Protein AF-A0A7J9URV3-F1 (afdb_monomer)

Solvent-accessible surface area (backbone atoms only — not comparable to full-atom values): 11772 Å² total; per-residue (Å²): 127,84,74,88,71,61,66,69,34,52,48,51,48,53,9,48,48,44,35,50,36,55,50,45,23,56,47,31,45,56,50,20,76,62,39,96,44,68,70,53,21,53,52,34,39,52,42,17,56,51,29,52,58,41,41,57,52,51,44,51,53,27,48,76,71,75,43,61,45,67,64,41,20,56,75,37,73,64,66,62,67,61,52,59,79,76,57,67,56,92,48,67,68,47,42,50,46,41,51,51,45,29,52,48,37,51,52,45,50,53,49,54,47,44,72,59,64,45,84,71,59,30,60,57,53,49,60,62,68,47,86,73,52,62,66,58,52,46,37,68,65,42,30,64,53,31,73,75,32,63,69,59,34,56,51,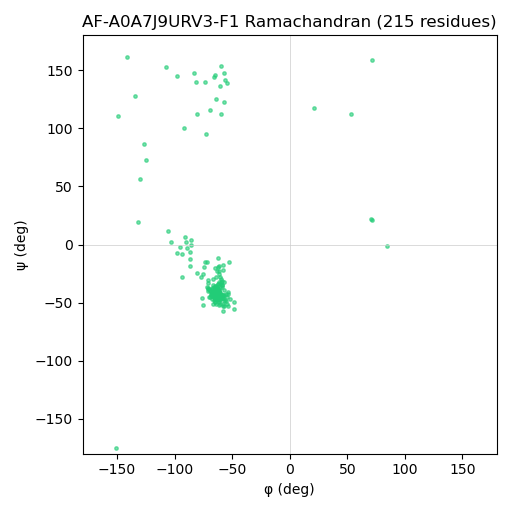51,25,57,49,45,52,55,35,41,53,52,37,51,52,40,55,51,50,50,43,68,78,42,55,57,47,62,74,42,40,72,95,66,84,68,83,82,51,60,66,58,52,49,51,52,52,34,51,52,52,48,38,53,54,29,46,69,48,78,30,62,109

Sequence (217 aa):
MPAPRDPAAVVDLLGLHSAIQLAAFTRFAKDAQHAPDLPGQVTISRIAAGELAHLDQLERLASELGADFYTATGAWGHLMGDLDRRTAPGDWSERLVKTYVAFGVLADLQRALSADLGEPLGAVVSDILADNGYADYVVAVLGPVIAAEPQLGARLALWGRRVVGEALGIAQRALEVRPRLLTLLPAEGAAADGADRVRHQLSGGHARRMARLGLTA

Structure (mmCIF, N/CA/C/O backbone):
data_AF-A0A7J9URV3-F1
#
_entry.id   AF-A0A7J9URV3-F1
#
loop_
_atom_site.group_PDB
_atom_site.id
_atom_site.type_symbol
_atom_site.label_atom_id
_atom_site.label_alt_id
_atom_site.label_comp_id
_atom_site.label_asym_id
_atom_site.label_entity_id
_atom_site.label_seq_id
_atom_site.pdbx_PDB_ins_code
_atom_site.Cartn_x
_atom_site.Cartn_y
_atom_site.Cartn_z
_atom_site.occupancy
_atom_site.B_iso_or_equiv
_atom_site.auth_seq_id
_atom_site.auth_comp_id
_atom_site.auth_asym_id
_atom_site.auth_atom_id
_atom_site.pdbx_PDB_model_num
ATOM 1 N N . MET A 1 1 ? -0.723 -3.192 -32.632 1.00 31.31 1 MET A N 1
ATOM 2 C CA . MET A 1 1 ? 0.121 -3.703 -31.534 1.00 31.31 1 MET A CA 1
ATOM 3 C C . MET A 1 1 ? 0.420 -2.535 -30.619 1.00 31.31 1 MET A C 1
ATOM 5 O O . MET A 1 1 ? 0.709 -1.476 -31.174 1.00 31.31 1 MET A O 1
ATOM 9 N N . PRO A 1 2 ? 0.294 -2.663 -29.288 1.00 44.91 2 PRO A N 1
ATOM 10 C CA . PRO A 1 2 ? 0.772 -1.607 -28.402 1.00 44.91 2 PRO A CA 1
ATOM 11 C C . PRO A 1 2 ? 2.257 -1.354 -28.699 1.00 44.91 2 PRO A C 1
ATOM 13 O O . PRO A 1 2 ? 2.986 -2.281 -29.062 1.00 44.91 2 PRO A O 1
ATOM 16 N N . ALA A 1 3 ? 2.671 -0.087 -28.657 1.00 48.34 3 ALA A N 1
ATOM 17 C CA . ALA A 1 3 ? 4.056 0.295 -28.909 1.00 48.34 3 ALA A CA 1
ATOM 18 C C . ALA A 1 3 ? 4.993 -0.441 -27.931 1.00 48.34 3 ALA A C 1
ATOM 20 O O . ALA A 1 3 ? 4.587 -0.705 -26.795 1.00 48.34 3 ALA A O 1
ATOM 21 N N . PRO A 1 4 ? 6.231 -0.780 -28.337 1.00 52.75 4 PRO A N 1
ATOM 22 C CA . PRO A 1 4 ? 7.203 -1.344 -27.410 1.00 52.75 4 PRO A CA 1
ATOM 23 C C . PRO A 1 4 ? 7.396 -0.372 -26.240 1.00 52.75 4 PRO A C 1
ATOM 25 O O . PRO A 1 4 ? 7.705 0.803 -26.444 1.00 52.75 4 PRO A O 1
ATOM 28 N N . ARG A 1 5 ? 7.147 -0.858 -25.022 1.00 70.94 5 ARG A N 1
ATOM 29 C CA . ARG A 1 5 ? 7.287 -0.072 -23.792 1.00 70.94 5 ARG A CA 1
ATOM 30 C C . ARG A 1 5 ? 8.752 0.279 -23.572 1.00 70.94 5 ARG A C 1
ATOM 32 O O . ARG A 1 5 ? 9.620 -0.539 -23.864 1.00 70.94 5 ARG A O 1
ATOM 39 N N . ASP A 1 6 ? 9.015 1.473 -23.041 1.00 83.69 6 ASP A N 1
ATOM 40 C CA . ASP A 1 6 ? 10.365 1.904 -22.672 1.00 83.69 6 ASP A CA 1
ATOM 41 C C . ASP A 1 6 ? 10.947 0.935 -21.620 1.00 83.69 6 ASP A C 1
ATOM 43 O O . ASP A 1 6 ? 10.449 0.906 -20.486 1.00 83.69 6 ASP A O 1
ATOM 47 N N . PRO A 1 7 ? 11.991 0.146 -21.948 1.00 87.25 7 PRO A N 1
ATOM 48 C CA . PRO A 1 7 ? 12.589 -0.795 -21.005 1.00 87.25 7 PRO A CA 1
ATOM 49 C C . PRO A 1 7 ? 13.077 -0.108 -19.727 1.00 87.25 7 PRO A C 1
ATOM 51 O O . PRO A 1 7 ? 12.989 -0.677 -18.641 1.00 87.25 7 PRO A O 1
ATOM 54 N N . ALA A 1 8 ? 13.527 1.146 -19.823 1.00 91.31 8 ALA A N 1
ATOM 55 C CA . ALA A 1 8 ? 13.986 1.903 -18.668 1.00 91.31 8 ALA A CA 1
ATOM 56 C C . ALA A 1 8 ? 12.830 2.305 -17.734 1.00 91.31 8 ALA A C 1
ATOM 58 O O . ALA A 1 8 ? 13.027 2.406 -16.523 1.00 91.31 8 ALA A O 1
ATOM 59 N N . ALA A 1 9 ? 11.621 2.513 -18.266 1.00 93.19 9 ALA A N 1
ATOM 60 C CA . ALA A 1 9 ? 10.431 2.754 -17.454 1.00 93.19 9 ALA A CA 1
ATOM 61 C C . ALA A 1 9 ? 9.987 1.481 -16.721 1.00 93.19 9 ALA A C 1
ATOM 63 O O . ALA A 1 9 ? 9.610 1.552 -15.553 1.00 93.19 9 ALA A O 1
ATOM 64 N N . VAL A 1 10 ? 10.096 0.316 -17.368 1.00 93.62 10 VAL A N 1
ATOM 65 C CA . VAL A 1 10 ? 9.809 -0.982 -16.735 1.00 93.62 10 VAL A CA 1
ATOM 66 C C . VAL A 1 10 ? 10.781 -1.265 -15.586 1.00 93.62 10 VAL A C 1
ATOM 68 O O . VAL A 1 10 ? 10.341 -1.648 -14.506 1.00 93.62 10 VAL A O 1
ATOM 71 N N . VAL A 1 11 ? 12.081 -1.014 -15.762 1.00 94.62 11 VAL A N 1
ATOM 72 C CA . VAL A 1 11 ? 13.068 -1.173 -14.676 1.00 94.62 11 VAL A CA 1
ATOM 73 C C . VAL A 1 11 ? 12.773 -0.233 -13.502 1.00 94.62 11 VAL A C 1
ATOM 75 O O . VAL A 1 11 ? 12.812 -0.659 -12.347 1.00 94.62 11 VAL A O 1
ATOM 78 N N . ASP A 1 12 ? 12.415 1.025 -13.778 1.00 95.75 12 ASP A N 1
ATOM 79 C CA . ASP A 1 12 ? 12.019 1.978 -12.735 1.00 95.75 12 ASP A CA 1
ATOM 80 C C . ASP A 1 12 ? 10.771 1.512 -11.972 1.00 95.75 12 ASP A C 1
ATOM 82 O O . ASP A 1 12 ? 10.722 1.652 -10.746 1.00 95.75 12 ASP A O 1
ATOM 86 N N . LEU A 1 13 ? 9.795 0.926 -12.677 1.00 96.12 13 LEU A N 1
ATOM 87 C CA . LEU A 1 13 ? 8.589 0.351 -12.081 1.00 96.12 13 LEU A CA 1
ATOM 88 C C . LEU A 1 13 ? 8.920 -0.830 -11.164 1.00 96.12 13 LEU A C 1
ATOM 90 O O . LEU A 1 13 ? 8.429 -0.878 -10.037 1.00 96.12 13 LEU A O 1
ATOM 94 N N . LEU A 1 14 ? 9.768 -1.760 -11.612 1.00 95.62 14 LEU A N 1
ATOM 95 C CA . LEU A 1 14 ? 10.179 -2.907 -10.796 1.00 95.62 14 LEU A CA 1
ATOM 96 C C . LEU A 1 14 ? 10.947 -2.468 -9.549 1.00 95.62 14 LEU A C 1
ATOM 98 O O . LEU A 1 14 ? 10.708 -3.003 -8.466 1.00 95.62 14 LEU A O 1
ATOM 102 N N . GLY A 1 15 ? 11.809 -1.456 -9.669 1.00 96.75 15 GLY A N 1
ATOM 103 C CA . GLY A 1 15 ? 12.468 -0.846 -8.516 1.00 96.75 15 GLY A CA 1
ATOM 104 C C . GLY A 1 15 ? 11.469 -0.225 -7.534 1.00 96.75 15 GLY A C 1
ATOM 105 O O . GLY A 1 15 ? 11.597 -0.420 -6.324 1.00 96.75 15 GLY A O 1
ATOM 106 N N . LEU A 1 16 ? 10.452 0.485 -8.042 1.00 97.44 16 LEU A N 1
ATOM 107 C CA . LEU A 1 16 ? 9.407 1.099 -7.216 1.00 97.44 16 LEU A CA 1
ATOM 108 C C . LEU A 1 16 ? 8.607 0.030 -6.472 1.00 97.44 16 LEU A C 1
ATOM 110 O O . LEU A 1 16 ? 8.377 0.169 -5.272 1.00 97.44 16 LEU A O 1
ATOM 114 N N . HIS A 1 17 ? 8.207 -1.034 -7.172 1.00 96.62 17 HIS A N 1
ATOM 115 C CA . HIS A 1 17 ? 7.520 -2.166 -6.561 1.00 96.62 17 HIS A CA 1
ATOM 116 C C . HIS A 1 17 ? 8.386 -2.756 -5.454 1.00 96.62 17 HIS A C 1
ATOM 118 O O . HIS A 1 17 ? 8.015 -2.709 -4.291 1.00 96.62 17 HIS A O 1
ATOM 124 N N . SER A 1 18 ? 9.608 -3.164 -5.769 1.00 96.94 18 SER A N 1
ATOM 125 C CA . SER A 1 18 ? 10.515 -3.784 -4.798 1.00 96.94 18 SER A CA 1
ATOM 126 C C . SER A 1 18 ? 10.706 -2.932 -3.536 1.00 96.94 18 SER A C 1
ATOM 128 O O . SER A 1 18 ? 10.656 -3.436 -2.415 1.00 96.94 18 SER A O 1
ATOM 130 N N . ALA A 1 19 ? 10.824 -1.611 -3.679 1.00 96.94 19 ALA A N 1
ATOM 131 C CA . ALA A 1 19 ? 10.910 -0.717 -2.528 1.00 96.94 19 ALA A CA 1
ATOM 132 C C . ALA A 1 19 ? 9.612 -0.654 -1.700 1.00 96.94 19 ALA A C 1
ATOM 134 O O . ALA A 1 19 ? 9.678 -0.586 -0.469 1.00 96.94 19 ALA A O 1
ATOM 135 N N . ILE A 1 20 ? 8.438 -0.694 -2.341 1.00 96.69 20 ILE A N 1
ATOM 136 C CA . ILE A 1 20 ? 7.136 -0.746 -1.660 1.00 96.69 20 ILE A CA 1
ATOM 137 C C . ILE A 1 20 ? 6.957 -2.079 -0.926 1.00 96.69 20 ILE A C 1
ATOM 139 O O . ILE A 1 20 ? 6.595 -2.051 0.248 1.00 96.69 20 ILE A O 1
ATOM 143 N N . GLN A 1 21 ? 7.256 -3.216 -1.556 1.00 95.75 21 GLN A N 1
ATOM 144 C CA . GLN A 1 21 ? 7.188 -4.547 -0.937 1.00 95.75 21 GLN A CA 1
ATOM 145 C C . GLN A 1 21 ? 8.117 -4.647 0.290 1.00 95.75 21 GLN A C 1
ATOM 147 O O . GLN A 1 21 ? 7.696 -5.070 1.367 1.00 95.75 21 GLN A O 1
ATOM 152 N N . LEU A 1 22 ? 9.359 -4.156 0.194 1.00 96.06 22 LEU A N 1
ATOM 153 C CA . LEU A 1 22 ? 10.287 -4.130 1.334 1.00 96.06 22 LEU A CA 1
ATOM 154 C C . LEU A 1 22 ? 9.792 -3.222 2.476 1.00 96.06 22 LEU A C 1
ATOM 156 O O . LEU A 1 22 ? 9.911 -3.555 3.666 1.00 96.06 22 LEU A O 1
ATOM 160 N N . ALA A 1 23 ? 9.211 -2.072 2.130 1.00 95.94 23 ALA A N 1
ATOM 161 C CA . ALA A 1 23 ? 8.579 -1.186 3.099 1.00 95.94 23 ALA A CA 1
ATOM 162 C C . ALA A 1 23 ? 7.346 -1.832 3.753 1.00 95.94 23 ALA A C 1
ATOM 164 O O . ALA A 1 23 ? 7.150 -1.673 4.962 1.00 95.94 23 ALA A O 1
ATOM 165 N N . ALA A 1 24 ? 6.548 -2.571 2.979 1.00 95.56 24 ALA A N 1
ATOM 166 C CA . ALA A 1 24 ? 5.358 -3.278 3.433 1.00 95.56 24 ALA A CA 1
ATOM 167 C C . ALA A 1 24 ? 5.735 -4.383 4.420 1.00 95.56 24 ALA A C 1
ATOM 169 O O . ALA A 1 24 ? 5.237 -4.365 5.545 1.00 95.56 24 ALA A O 1
ATOM 170 N N . PHE A 1 25 ? 6.710 -5.235 4.076 1.00 96.81 25 PHE A N 1
ATOM 171 C CA . PHE A 1 25 ? 7.294 -6.222 4.991 1.00 96.81 25 PHE A CA 1
ATOM 172 C C . PHE A 1 25 ? 7.666 -5.579 6.332 1.00 96.81 25 PHE A C 1
ATOM 174 O O . PHE A 1 25 ? 7.195 -5.988 7.395 1.00 96.81 25 PHE A O 1
ATOM 181 N N . THR A 1 26 ? 8.478 -4.519 6.275 1.00 95.50 26 THR A N 1
ATOM 182 C CA . THR A 1 26 ? 8.976 -3.834 7.472 1.00 95.50 26 THR A CA 1
ATOM 183 C C . THR A 1 26 ? 7.832 -3.249 8.297 1.00 95.50 26 THR A C 1
ATOM 185 O O . THR A 1 26 ? 7.860 -3.298 9.530 1.00 95.50 26 THR A O 1
ATOM 188 N N . ARG A 1 27 ? 6.817 -2.676 7.641 1.00 95.69 27 ARG A N 1
ATOM 189 C CA . ARG A 1 27 ? 5.648 -2.121 8.321 1.00 95.69 27 ARG A CA 1
ATOM 190 C C . ARG A 1 27 ? 4.823 -3.214 8.984 1.00 95.69 27 ARG A C 1
ATOM 192 O O . ARG A 1 27 ? 4.524 -3.077 10.167 1.00 95.69 27 ARG A O 1
ATOM 199 N N . PHE A 1 28 ? 4.467 -4.267 8.258 1.00 97.50 28 PHE A N 1
ATOM 200 C CA . PHE A 1 28 ? 3.652 -5.353 8.789 1.00 97.50 28 PHE A CA 1
ATOM 201 C C . PHE A 1 28 ? 4.367 -6.055 9.942 1.00 97.50 28 PHE A C 1
ATOM 203 O O . PHE A 1 28 ? 3.762 -6.260 10.988 1.00 97.50 28 PHE A O 1
ATOM 210 N N . ALA A 1 29 ? 5.673 -6.309 9.832 1.00 97.44 29 ALA A N 1
ATOM 211 C CA . ALA A 1 29 ? 6.460 -6.862 10.932 1.00 97.44 29 ALA A CA 1
ATOM 212 C C . ALA A 1 29 ? 6.419 -5.965 12.187 1.00 97.44 29 ALA A C 1
ATOM 214 O O . ALA A 1 29 ? 6.209 -6.455 13.298 1.00 97.44 29 ALA A O 1
ATOM 215 N N . LYS A 1 30 ? 6.552 -4.640 12.024 1.00 95.31 30 LYS A N 1
ATOM 216 C CA . LYS A 1 30 ? 6.407 -3.681 13.134 1.00 95.31 30 LYS A CA 1
ATOM 217 C C . LYS A 1 30 ? 4.993 -3.675 13.713 1.00 95.31 30 LYS A C 1
ATOM 219 O O . LYS A 1 30 ? 4.844 -3.552 14.924 1.00 95.31 30 LYS A O 1
ATOM 224 N N . ASP A 1 31 ? 3.960 -3.788 12.886 1.00 96.81 31 ASP A N 1
ATOM 225 C CA . ASP A 1 31 ? 2.577 -3.820 13.364 1.00 96.81 31 ASP A CA 1
ATOM 226 C C . ASP A 1 31 ? 2.265 -5.124 14.101 1.00 96.81 31 ASP A C 1
ATOM 228 O O . ASP A 1 31 ? 1.635 -5.080 15.153 1.00 96.81 31 ASP A O 1
ATOM 232 N N . ALA A 1 32 ? 2.792 -6.260 13.641 1.00 97.75 32 ALA A N 1
ATOM 233 C CA . ALA A 1 32 ? 2.676 -7.540 14.334 1.00 97.75 32 ALA A CA 1
ATOM 234 C C . ALA A 1 32 ? 3.236 -7.474 15.764 1.00 97.75 32 ALA A C 1
ATOM 236 O O . ALA A 1 32 ? 2.626 -8.009 16.684 1.00 97.75 32 ALA A O 1
ATOM 237 N N . GLN A 1 33 ? 4.353 -6.767 15.980 1.00 97.00 33 GLN A N 1
ATOM 238 C CA . GLN A 1 33 ? 4.926 -6.559 17.320 1.00 97.00 33 GLN A CA 1
ATOM 239 C C . GLN A 1 33 ? 4.009 -5.778 18.275 1.00 97.00 33 GLN A C 1
ATOM 241 O O . GLN A 1 33 ? 4.182 -5.877 19.485 1.00 97.00 33 GLN A O 1
ATOM 246 N N . HIS A 1 34 ? 3.071 -4.990 17.745 1.00 96.44 34 HIS A N 1
ATOM 247 C CA . HIS A 1 34 ? 2.150 -4.163 18.530 1.00 96.44 34 HIS A CA 1
ATOM 248 C C . HIS A 1 34 ? 0.740 -4.758 18.610 1.00 96.44 34 HIS A C 1
ATOM 250 O O . HIS A 1 34 ? -0.143 -4.125 19.191 1.00 96.44 34 HIS A O 1
ATOM 256 N N . ALA A 1 35 ? 0.510 -5.933 18.018 1.00 97.31 35 ALA A N 1
ATOM 257 C CA . ALA A 1 35 ? -0.787 -6.583 18.081 1.00 97.31 35 ALA A CA 1
ATOM 258 C C . ALA A 1 35 ? -1.157 -6.890 19.549 1.00 97.31 35 ALA A C 1
ATOM 260 O O . ALA A 1 35 ? -0.303 -7.350 20.310 1.00 97.31 35 ALA A O 1
ATOM 261 N N . PRO A 1 36 ? -2.414 -6.643 19.963 1.00 97.00 36 PRO A N 1
ATOM 262 C CA . PRO A 1 36 ? -2.844 -6.803 21.354 1.00 97.00 36 PRO A CA 1
ATOM 263 C C . PRO A 1 36 ? -2.991 -8.272 21.771 1.00 97.00 36 PRO A C 1
ATOM 265 O O . PRO A 1 36 ? -3.091 -8.566 22.961 1.00 97.00 36 PRO A O 1
ATOM 268 N N . ASP A 1 37 ? -3.023 -9.188 20.803 1.00 96.62 37 ASP A N 1
ATOM 269 C CA . ASP A 1 37 ? -3.193 -10.614 21.021 1.00 96.62 37 ASP A CA 1
ATOM 270 C C . ASP A 1 37 ? -2.316 -11.455 20.077 1.00 96.62 37 ASP A C 1
ATOM 272 O O . ASP A 1 37 ? -1.808 -11.001 19.045 1.00 96.62 37 ASP A O 1
ATOM 276 N N . LEU A 1 38 ? -2.119 -12.718 20.465 1.00 97.94 38 LEU A N 1
ATOM 277 C CA . LEU A 1 38 ? -1.314 -13.672 19.708 1.00 97.94 38 LEU A CA 1
ATOM 278 C C . LEU A 1 38 ? -1.906 -13.988 18.317 1.00 97.94 38 LEU A C 1
ATOM 280 O O . LEU A 1 38 ? -1.131 -14.044 17.359 1.00 97.94 38 LEU A O 1
ATOM 284 N N . PRO A 1 39 ? -3.231 -14.187 18.141 1.00 97.69 39 PRO A N 1
ATOM 285 C CA . PRO A 1 39 ? -3.805 -14.418 16.814 1.00 97.69 39 PRO A CA 1
ATOM 286 C C . PRO A 1 39 ? -3.529 -13.282 15.820 1.00 97.69 39 PRO A C 1
ATOM 288 O O . PRO A 1 39 ? -3.140 -13.554 14.680 1.00 97.69 39 PRO A O 1
ATOM 291 N N . GLY A 1 40 ? -3.672 -12.023 16.239 1.00 97.62 40 GLY A N 1
ATOM 292 C CA . GLY A 1 40 ? -3.355 -10.849 15.432 1.00 97.62 40 GLY A CA 1
ATOM 293 C C . GLY A 1 40 ? -1.866 -10.763 15.114 1.00 97.62 40 GLY A C 1
ATOM 294 O O . GLY A 1 40 ? -1.493 -10.577 13.953 1.00 97.62 40 GLY A O 1
ATOM 295 N N . GLN A 1 41 ? -1.004 -11.006 16.107 1.00 98.38 41 GLN A N 1
ATOM 296 C CA . GLN A 1 41 ? 0.447 -11.057 15.907 1.00 98.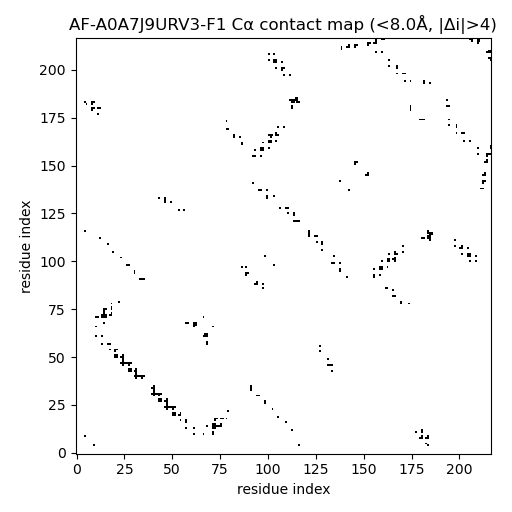38 41 GLN A CA 1
ATOM 297 C C . GLN A 1 41 ? 0.839 -12.099 14.850 1.00 98.38 41 GLN A C 1
ATOM 299 O O . GLN A 1 41 ? 1.595 -11.790 13.926 1.00 98.38 41 GLN A O 1
ATOM 304 N N . VAL A 1 42 ? 0.310 -13.323 14.944 1.00 98.31 42 VAL A N 1
ATOM 305 C CA . VAL A 1 42 ? 0.586 -14.407 13.987 1.00 98.31 42 VAL A CA 1
ATOM 306 C C . VAL A 1 42 ? 0.042 -14.073 12.598 1.00 98.31 42 VAL A C 1
ATOM 308 O O . VAL A 1 42 ? 0.733 -14.297 11.603 1.00 98.31 42 VAL A O 1
ATOM 311 N N . THR A 1 43 ? -1.170 -13.522 12.517 1.00 98.12 43 THR A N 1
ATOM 312 C CA . THR A 1 43 ? -1.808 -13.169 11.240 1.00 98.12 43 THR A CA 1
ATOM 313 C C . THR A 1 43 ? -0.993 -12.120 10.490 1.00 98.12 43 THR A C 1
ATOM 315 O O . THR A 1 43 ? -0.600 -12.353 9.349 1.00 98.12 43 THR A O 1
ATOM 318 N N . ILE A 1 44 ? -0.645 -11.010 11.145 1.00 98.12 44 ILE A N 1
ATOM 319 C CA . ILE A 1 44 ? 0.138 -9.940 10.514 1.00 98.12 44 ILE A CA 1
ATOM 320 C C . ILE A 1 44 ? 1.564 -10.414 10.194 1.00 98.12 44 ILE A C 1
ATOM 322 O O . ILE A 1 44 ? 2.107 -10.042 9.157 1.00 98.12 44 ILE A O 1
ATOM 326 N N . SER A 1 45 ? 2.163 -11.279 11.022 1.00 98.31 45 SER A N 1
ATOM 327 C CA . SER A 1 45 ? 3.493 -11.845 10.737 1.00 98.31 45 SER A CA 1
ATOM 328 C C . SER A 1 45 ? 3.510 -12.686 9.458 1.00 98.31 45 SER A C 1
ATOM 330 O O . SER A 1 45 ? 4.474 -12.629 8.699 1.00 98.31 45 SER A O 1
ATOM 332 N N . ARG A 1 46 ? 2.443 -13.451 9.193 1.00 97.56 46 ARG A N 1
ATOM 333 C CA . ARG A 1 46 ? 2.305 -14.222 7.946 1.00 97.56 46 ARG A CA 1
ATOM 334 C C . ARG A 1 46 ? 2.149 -13.314 6.732 1.00 97.56 46 ARG A C 1
ATOM 336 O O . ARG A 1 46 ? 2.789 -13.568 5.719 1.00 97.56 46 ARG A O 1
ATOM 343 N N . ILE A 1 47 ? 1.354 -12.250 6.858 1.00 97.31 47 ILE A N 1
ATOM 344 C CA . ILE A 1 47 ? 1.209 -11.238 5.802 1.00 97.31 47 ILE A CA 1
ATOM 345 C C . ILE A 1 47 ? 2.564 -10.585 5.513 1.00 97.31 47 ILE A C 1
ATOM 347 O O . ILE A 1 47 ? 2.972 -10.516 4.360 1.00 97.31 47 ILE A O 1
ATOM 351 N N . ALA A 1 48 ? 3.309 -10.202 6.557 1.00 97.19 48 ALA A N 1
ATOM 352 C CA . ALA A 1 48 ? 4.664 -9.682 6.406 1.00 97.19 48 ALA A CA 1
ATOM 353 C C . ALA A 1 48 ? 5.552 -10.663 5.626 1.00 97.19 48 ALA A C 1
ATOM 355 O O . ALA A 1 48 ? 6.160 -10.274 4.638 1.00 97.19 48 ALA A O 1
ATOM 356 N N . ALA A 1 49 ? 5.594 -11.939 6.019 1.00 95.88 49 ALA A N 1
ATOM 357 C CA . ALA A 1 49 ? 6.408 -12.945 5.337 1.00 95.88 49 ALA A CA 1
ATOM 358 C C . ALA A 1 49 ? 6.057 -13.106 3.844 1.00 95.88 49 ALA A C 1
ATOM 360 O O . ALA A 1 49 ? 6.961 -13.318 3.038 1.00 95.88 49 ALA A O 1
ATOM 361 N N . GLY A 1 50 ? 4.780 -12.959 3.467 1.00 94.75 50 GLY A N 1
ATOM 362 C CA . GLY A 1 50 ? 4.343 -12.985 2.066 1.00 94.75 50 GLY A CA 1
ATOM 363 C C . GLY A 1 50 ? 5.006 -11.909 1.199 1.00 94.75 50 GLY A C 1
ATOM 364 O O . GLY A 1 50 ? 5.371 -12.184 0.059 1.00 94.75 50 GLY A O 1
ATOM 365 N N . GLU A 1 51 ? 5.276 -10.726 1.756 1.00 94.69 51 GLU A N 1
ATOM 366 C CA . GLU A 1 51 ? 5.960 -9.645 1.029 1.00 94.69 51 GLU A CA 1
ATOM 367 C C . GLU A 1 51 ? 7.395 -10.006 0.620 1.00 94.69 51 GLU A C 1
ATOM 369 O O . GLU A 1 51 ? 7.885 -9.512 -0.393 1.00 94.69 51 GLU A O 1
ATOM 374 N N . LEU A 1 52 ? 8.077 -10.886 1.364 1.00 93.50 52 LEU A N 1
ATOM 375 C CA . LEU A 1 52 ? 9.412 -11.356 0.975 1.00 93.50 52 LEU A CA 1
ATOM 376 C C . LEU A 1 52 ? 9.348 -12.278 -0.249 1.00 93.50 52 LEU A C 1
ATOM 378 O O . LEU A 1 52 ? 10.185 -12.164 -1.137 1.00 93.50 52 LEU A O 1
ATOM 382 N N . ALA A 1 53 ? 8.318 -13.122 -0.355 1.00 92.12 53 ALA A N 1
ATOM 383 C CA . ALA A 1 53 ? 8.124 -13.958 -1.539 1.00 92.12 53 ALA A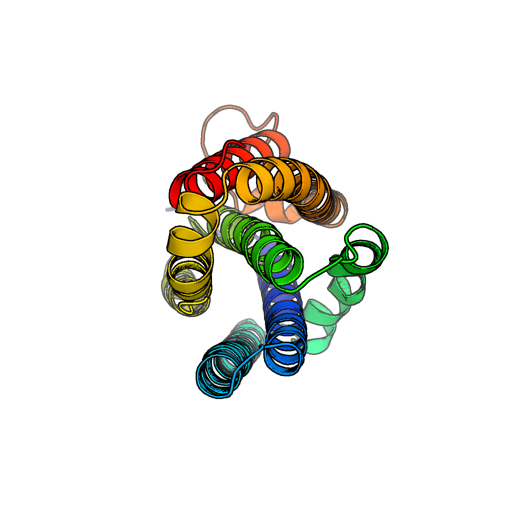 CA 1
ATOM 384 C C . ALA A 1 53 ? 7.862 -13.111 -2.800 1.00 92.12 53 ALA A C 1
ATOM 386 O O . ALA A 1 53 ? 8.350 -13.439 -3.884 1.00 92.12 53 ALA A O 1
ATOM 387 N N . HIS A 1 54 ? 7.149 -11.988 -2.657 1.00 92.75 54 HIS A N 1
ATOM 388 C CA . HIS A 1 54 ? 6.978 -11.009 -3.732 1.00 92.75 54 HIS A CA 1
ATOM 389 C C . HIS A 1 54 ? 8.309 -10.353 -4.138 1.00 92.75 54 HIS A C 1
ATOM 391 O O . HIS A 1 54 ? 8.548 -10.147 -5.328 1.00 92.75 54 HIS A O 1
ATOM 397 N N . LEU A 1 55 ? 9.201 -10.054 -3.183 1.00 93.75 55 LEU A N 1
ATOM 398 C CA . LEU A 1 55 ? 10.548 -9.551 -3.491 1.00 93.75 55 LEU A CA 1
ATOM 399 C C . LEU A 1 55 ? 11.371 -10.571 -4.283 1.00 93.75 55 LEU A C 1
ATOM 401 O O . LEU A 1 55 ? 11.974 -10.192 -5.284 1.00 93.75 55 LEU A O 1
ATOM 405 N N . ASP A 1 56 ? 11.330 -11.852 -3.912 1.00 94.56 56 ASP A N 1
ATOM 406 C CA . ASP A 1 56 ? 12.034 -12.917 -4.641 1.00 94.56 56 ASP A CA 1
ATOM 407 C C . ASP A 1 56 ? 11.517 -13.066 -6.087 1.00 94.56 56 ASP A C 1
ATOM 409 O O . ASP A 1 56 ? 12.260 -13.399 -7.016 1.00 94.56 56 ASP A O 1
ATOM 413 N N . GLN A 1 57 ? 10.217 -12.843 -6.316 1.00 93.81 57 GLN A N 1
ATOM 414 C CA . GLN A 1 57 ? 9.642 -12.796 -7.665 1.00 93.81 57 GLN A CA 1
ATOM 415 C C . GLN A 1 57 ? 10.134 -11.567 -8.446 1.00 93.81 57 GLN A C 1
ATOM 417 O O . GLN A 1 57 ? 10.509 -11.699 -9.612 1.00 93.81 57 GLN A O 1
ATOM 422 N N . LEU A 1 58 ? 10.180 -10.392 -7.812 1.00 94.69 58 LEU A N 1
ATOM 423 C CA . LEU A 1 58 ? 10.661 -9.151 -8.427 1.00 94.69 58 LEU A CA 1
ATOM 424 C C . LEU A 1 58 ? 12.162 -9.197 -8.760 1.00 94.69 58 LEU A C 1
ATOM 426 O O . LEU A 1 58 ? 12.554 -8.709 -9.819 1.00 94.69 58 LEU A O 1
ATOM 430 N N . GLU A 1 59 ? 12.997 -9.809 -7.916 1.00 95.88 59 GLU A N 1
ATOM 431 C CA . GLU A 1 59 ? 14.436 -9.984 -8.171 1.00 95.88 59 GLU A CA 1
ATOM 432 C C . GLU A 1 59 ? 14.693 -10.895 -9.377 1.00 95.88 59 GLU A C 1
ATOM 434 O O . GLU A 1 59 ? 15.501 -10.565 -10.255 1.00 95.88 59 GLU A O 1
ATOM 439 N N . ARG A 1 60 ? 13.952 -12.006 -9.475 1.00 94.62 60 ARG A N 1
ATOM 440 C CA . ARG A 1 60 ? 14.001 -12.887 -10.651 1.00 94.62 60 ARG A CA 1
ATOM 441 C C . ARG A 1 60 ? 13.580 -12.152 -11.916 1.00 94.62 60 ARG A C 1
ATOM 443 O O . ARG A 1 60 ? 14.301 -12.194 -12.909 1.00 94.62 60 ARG A O 1
ATOM 450 N N . LEU A 1 61 ? 12.470 -11.421 -11.857 1.00 92.12 61 LEU A N 1
ATOM 451 C CA . LEU A 1 61 ? 11.958 -10.661 -12.993 1.00 92.12 61 LEU A CA 1
ATOM 452 C C . LEU A 1 61 ? 12.930 -9.560 -13.448 1.00 92.12 61 LEU A C 1
ATOM 454 O O . LEU A 1 61 ? 13.150 -9.382 -14.644 1.00 92.12 61 LEU A O 1
ATOM 458 N N . ALA A 1 62 ? 13.552 -8.841 -12.510 1.00 93.06 62 ALA A N 1
ATOM 459 C CA . ALA A 1 62 ? 14.585 -7.858 -12.828 1.00 93.06 62 ALA A CA 1
ATOM 460 C C . ALA A 1 62 ? 15.776 -8.515 -13.547 1.00 93.06 62 ALA A C 1
ATOM 462 O O . ALA A 1 62 ? 16.237 -7.998 -14.566 1.00 93.06 62 ALA A O 1
ATOM 463 N N . SER A 1 63 ? 16.212 -9.685 -13.069 1.00 93.75 63 SER A N 1
ATOM 464 C CA . SER A 1 63 ? 17.311 -10.452 -13.668 1.00 93.75 63 SER A CA 1
ATOM 465 C C . SER A 1 63 ? 16.988 -10.930 -15.088 1.00 93.75 63 SER A C 1
ATOM 467 O O . SER A 1 63 ? 17.825 -10.807 -15.981 1.00 93.75 63 SER A O 1
ATOM 469 N N . GLU A 1 64 ? 15.768 -11.421 -15.329 1.00 91.81 64 GLU A N 1
ATOM 470 C CA . GLU A 1 64 ? 15.292 -11.832 -16.662 1.00 91.81 64 GLU A CA 1
ATOM 471 C C . GLU A 1 64 ? 15.278 -10.670 -17.667 1.00 91.81 64 GLU A C 1
ATOM 473 O O . GLU A 1 64 ? 15.537 -10.867 -18.854 1.00 91.81 64 GLU A O 1
ATOM 478 N N . LEU A 1 65 ? 15.034 -9.448 -17.189 1.00 90.19 65 LEU A N 1
ATOM 479 C CA . LEU A 1 65 ? 15.088 -8.221 -17.987 1.00 90.19 65 LEU A CA 1
ATOM 480 C C . LEU A 1 65 ? 16.499 -7.612 -18.080 1.00 90.19 65 LEU A C 1
ATOM 482 O O . LEU A 1 65 ? 16.666 -6.544 -18.671 1.00 90.19 65 LEU A O 1
ATOM 486 N N . GLY A 1 66 ? 17.518 -8.267 -17.512 1.00 93.81 66 GLY A N 1
ATOM 487 C CA . GLY A 1 66 ? 18.906 -7.801 -17.523 1.00 93.81 66 GLY A CA 1
ATOM 488 C C . GLY A 1 66 ? 19.171 -6.581 -16.634 1.00 93.81 66 GLY A C 1
ATOM 489 O O . GLY A 1 66 ? 20.148 -5.864 -16.857 1.00 93.81 66 GLY A O 1
ATOM 490 N N . ALA A 1 67 ? 18.308 -6.319 -15.651 1.00 95.00 67 ALA A N 1
ATOM 491 C CA . ALA A 1 67 ? 18.442 -5.218 -14.706 1.00 95.00 67 ALA A CA 1
ATOM 492 C C . ALA A 1 67 ? 19.056 -5.681 -13.377 1.00 95.00 67 ALA A C 1
ATOM 494 O O . ALA A 1 67 ? 18.772 -6.772 -12.889 1.00 95.00 67 ALA A O 1
ATOM 495 N N . ASP A 1 68 ? 19.858 -4.815 -12.752 1.00 97.19 68 ASP A N 1
ATOM 496 C CA . ASP A 1 68 ? 20.361 -5.053 -11.397 1.00 97.19 68 ASP A CA 1
ATOM 497 C C . ASP A 1 68 ? 19.297 -4.679 -10.354 1.00 97.19 68 ASP A C 1
ATOM 499 O O . ASP A 1 68 ? 18.954 -3.502 -10.184 1.00 97.19 68 ASP A O 1
ATOM 503 N N . PHE A 1 69 ? 18.775 -5.687 -9.651 1.00 96.38 69 PHE A N 1
ATOM 504 C CA . PHE A 1 69 ? 17.695 -5.534 -8.674 1.00 96.38 69 PHE A CA 1
ATOM 505 C C . PHE A 1 69 ? 18.046 -4.554 -7.548 1.00 96.38 69 PHE A C 1
ATOM 507 O O . PHE A 1 69 ? 17.235 -3.691 -7.201 1.00 96.38 69 PHE A O 1
ATOM 514 N N . TYR A 1 70 ? 19.256 -4.648 -6.992 1.00 97.06 70 TYR A N 1
ATOM 515 C CA . TYR A 1 70 ? 19.679 -3.821 -5.861 1.00 97.06 70 TYR A CA 1
ATOM 516 C C . TYR A 1 70 ? 19.860 -2.356 -6.259 1.00 97.06 70 TYR A C 1
ATOM 518 O O . TYR A 1 70 ? 19.447 -1.466 -5.516 1.00 97.06 70 TYR A O 1
ATOM 526 N N . THR A 1 71 ? 20.401 -2.086 -7.448 1.00 97.62 71 THR A N 1
ATOM 527 C CA . THR A 1 71 ? 20.505 -0.731 -8.001 1.00 97.62 71 THR A CA 1
ATOM 528 C C . THR A 1 71 ? 19.122 -0.152 -8.289 1.00 97.62 71 THR A C 1
ATOM 530 O O . THR A 1 71 ? 18.836 0.972 -7.872 1.00 97.62 71 THR A O 1
ATOM 533 N N . ALA A 1 72 ? 18.241 -0.910 -8.953 1.00 96.44 72 ALA A N 1
ATOM 534 C CA . ALA A 1 72 ? 16.890 -0.454 -9.279 1.00 96.44 72 ALA A CA 1
ATOM 535 C C . ALA A 1 72 ? 16.067 -0.158 -8.014 1.00 96.44 72 ALA A C 1
ATOM 537 O O . ALA A 1 72 ? 15.459 0.907 -7.903 1.00 96.44 72 ALA A O 1
ATOM 538 N N . THR A 1 73 ? 16.100 -1.061 -7.031 1.00 97.00 73 THR A N 1
ATOM 539 C CA . THR A 1 73 ? 15.390 -0.925 -5.749 1.00 97.00 73 THR A CA 1
ATOM 540 C C . THR A 1 73 ? 16.001 0.170 -4.876 1.00 97.00 73 THR A C 1
ATOM 542 O O . THR A 1 73 ? 15.287 1.012 -4.331 1.00 97.00 73 THR A O 1
ATOM 545 N N . GLY A 1 74 ? 17.332 0.210 -4.767 1.00 96.75 74 GLY A N 1
ATOM 546 C CA . GLY A 1 74 ? 18.064 1.178 -3.947 1.00 96.75 74 GLY A CA 1
ATOM 547 C C . GLY A 1 74 ? 17.826 2.626 -4.371 1.00 96.75 74 GLY A C 1
ATOM 548 O O . GLY A 1 74 ? 17.821 3.529 -3.530 1.00 96.75 74 GLY A O 1
ATOM 549 N N . ALA A 1 75 ? 17.515 2.853 -5.649 1.00 95.38 75 ALA A N 1
ATOM 550 C CA . ALA A 1 75 ? 17.153 4.168 -6.164 1.00 95.38 75 ALA A CA 1
ATOM 551 C C . ALA A 1 75 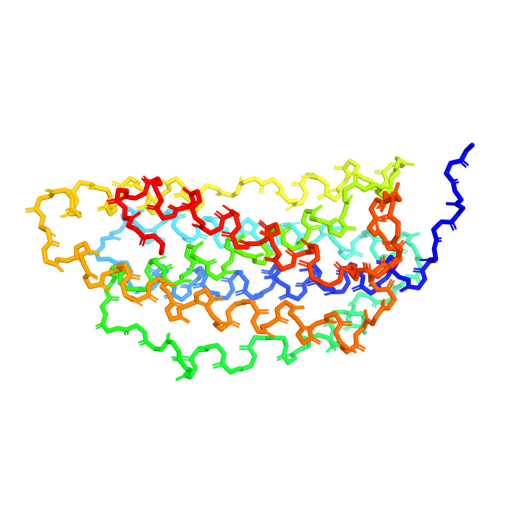? 15.885 4.763 -5.510 1.00 95.38 75 ALA A C 1
ATOM 553 O O . ALA A 1 75 ? 15.685 5.979 -5.539 1.00 95.38 75 ALA A O 1
ATOM 554 N N . TRP A 1 76 ? 15.067 3.917 -4.878 1.00 95.94 76 TRP A N 1
ATOM 555 C CA . TRP A 1 76 ? 13.842 4.268 -4.163 1.00 95.94 76 TRP A CA 1
ATOM 556 C C . TRP A 1 76 ? 13.989 4.219 -2.635 1.00 95.94 76 TRP A C 1
ATOM 558 O O . TRP A 1 76 ? 12.997 4.332 -1.918 1.00 95.94 76 TRP A O 1
ATOM 568 N N . GLY A 1 77 ? 15.209 4.111 -2.094 1.00 89.75 77 GLY A N 1
ATOM 569 C CA . GLY A 1 77 ? 15.438 3.962 -0.646 1.00 89.75 77 GLY A CA 1
ATOM 570 C C . GLY A 1 77 ? 14.876 5.093 0.234 1.00 89.75 77 GLY A C 1
ATOM 571 O O . GLY A 1 77 ? 14.676 4.911 1.432 1.00 89.75 77 GLY A O 1
ATOM 572 N N . HIS A 1 78 ? 14.570 6.254 -0.349 1.00 88.44 78 HIS A N 1
ATOM 573 C CA . HIS A 1 78 ? 13.989 7.410 0.339 1.00 88.44 78 HIS A CA 1
ATOM 574 C C . HIS A 1 78 ? 12.453 7.489 0.240 1.00 88.44 78 HIS A C 1
ATOM 576 O O . HIS A 1 78 ? 11.857 8.390 0.832 1.00 88.44 78 HIS A O 1
ATOM 582 N N . LEU A 1 79 ? 11.800 6.558 -0.470 1.00 91.88 79 LEU A N 1
ATOM 583 C CA . LEU A 1 79 ? 10.373 6.612 -0.811 1.00 91.88 79 LEU A CA 1
ATOM 584 C C . LEU A 1 79 ? 9.471 6.806 0.421 1.00 91.88 79 LEU A C 1
ATOM 586 O O . LEU A 1 79 ? 8.542 7.612 0.397 1.00 91.88 79 LEU A O 1
ATOM 590 N N . MET A 1 80 ? 9.768 6.102 1.517 1.00 88.00 80 MET A N 1
ATOM 591 C CA . MET A 1 80 ? 8.976 6.141 2.757 1.00 88.00 80 MET A CA 1
ATOM 592 C C . MET A 1 80 ? 9.410 7.222 3.756 1.00 88.00 80 MET A C 1
ATOM 594 O O . MET A 1 80 ? 8.783 7.345 4.809 1.00 88.00 80 MET A O 1
ATOM 598 N N . GLY A 1 81 ? 10.476 7.980 3.470 1.00 78.25 81 GLY A N 1
ATOM 599 C CA . GLY A 1 81 ? 11.314 8.629 4.489 1.00 78.25 81 GLY A CA 1
ATOM 600 C C . GLY A 1 81 ? 10.560 9.403 5.576 1.00 78.25 81 GLY A C 1
ATOM 601 O O . GLY A 1 81 ? 10.783 9.190 6.764 1.00 78.25 81 GLY A O 1
ATOM 602 N N . ASP A 1 82 ? 9.623 10.264 5.187 1.00 84.81 82 ASP A N 1
ATOM 603 C CA . ASP A 1 82 ? 8.926 11.153 6.123 1.00 84.81 82 ASP A CA 1
ATOM 604 C C . ASP A 1 82 ? 7.601 10.596 6.670 1.00 84.81 82 ASP A C 1
ATOM 606 O O . ASP A 1 82 ? 7.025 11.193 7.587 1.00 84.81 82 ASP A O 1
ATOM 610 N N . LEU A 1 83 ? 7.112 9.466 6.142 1.00 90.12 83 LEU A N 1
ATOM 611 C CA . LEU A 1 83 ? 5.790 8.931 6.481 1.00 90.12 83 LEU A CA 1
ATOM 612 C C . LEU A 1 83 ? 5.681 8.683 7.984 1.00 90.12 83 LEU A C 1
ATOM 614 O O . LEU A 1 83 ? 4.778 9.197 8.640 1.00 90.12 83 LEU A O 1
ATOM 618 N N . ASP A 1 84 ? 6.633 7.943 8.551 1.00 88.88 84 ASP A N 1
ATOM 619 C CA . ASP A 1 84 ? 6.586 7.541 9.957 1.00 88.88 84 ASP A CA 1
ATOM 620 C C . ASP A 1 84 ? 6.647 8.718 10.919 1.00 88.88 84 ASP A C 1
ATOM 622 O O . ASP A 1 84 ? 5.861 8.773 11.864 1.00 88.88 84 ASP A O 1
ATOM 626 N N . ARG A 1 85 ? 7.509 9.692 10.626 1.00 90.94 85 ARG A N 1
ATOM 627 C CA . ARG A 1 85 ? 7.658 10.906 11.426 1.00 90.94 85 ARG A CA 1
ATOM 628 C C . ARG A 1 85 ? 6.389 11.758 11.419 1.00 90.94 85 ARG A C 1
ATOM 630 O O . ARG A 1 85 ? 6.036 12.344 12.437 1.00 90.94 85 ARG A O 1
ATOM 637 N N . ARG A 1 86 ? 5.704 11.856 10.276 1.00 94.12 86 ARG A N 1
ATOM 638 C CA . ARG A 1 86 ? 4.515 12.710 10.117 1.00 94.12 86 ARG A CA 1
ATOM 639 C C . ARG A 1 86 ? 3.217 12.022 10.524 1.00 94.12 86 ARG A C 1
ATOM 641 O O . ARG A 1 86 ? 2.230 12.706 10.799 1.00 94.12 86 ARG A O 1
ATOM 648 N N . THR A 1 87 ? 3.216 10.696 10.593 1.00 96.25 87 THR A N 1
ATOM 649 C CA . THR A 1 87 ? 2.049 9.877 10.940 1.00 96.25 87 THR A CA 1
ATOM 650 C C . THR A 1 87 ? 2.406 8.866 12.030 1.00 96.25 87 THR A C 1
ATOM 652 O O . THR A 1 87 ? 2.242 7.658 11.869 1.00 96.25 87 THR A O 1
ATOM 655 N N . ALA A 1 88 ? 2.912 9.347 13.165 1.00 95.62 88 ALA A N 1
ATOM 656 C CA . ALA A 1 88 ? 3.088 8.518 14.355 1.00 95.62 88 ALA A CA 1
ATOM 657 C C . ALA A 1 88 ? 1.705 8.159 14.945 1.00 95.62 88 ALA A C 1
ATOM 659 O O . ALA A 1 88 ? 0.987 9.082 15.328 1.00 95.62 88 ALA A O 1
ATOM 660 N N . PRO A 1 89 ? 1.303 6.872 14.975 1.00 96.62 89 PRO A N 1
ATOM 661 C CA . PRO A 1 89 ? 0.007 6.481 15.525 1.00 96.62 89 PRO A CA 1
ATOM 662 C C . PRO A 1 89 ? 0.019 6.578 17.055 1.00 96.62 89 PRO A C 1
ATOM 664 O O . PRO A 1 89 ? 1.009 6.198 17.685 1.00 96.62 89 PRO A O 1
ATOM 667 N N . GLY A 1 90 ? -1.076 7.055 17.646 1.00 96.19 90 GLY A N 1
ATOM 668 C CA . GLY A 1 90 ? -1.249 7.149 19.097 1.00 96.19 90 GLY A CA 1
ATOM 669 C C . GLY A 1 90 ? -1.663 5.835 19.763 1.00 96.19 90 GLY A C 1
ATOM 670 O O . GLY A 1 90 ? -1.387 5.633 20.942 1.00 96.19 90 GLY A O 1
ATOM 671 N N . ASP A 1 91 ? -2.298 4.929 19.018 1.00 96.50 91 ASP A N 1
ATOM 672 C CA . ASP A 1 91 ? -2.765 3.635 19.517 1.00 96.50 91 ASP A CA 1
ATOM 673 C C . ASP A 1 91 ? -2.786 2.548 18.426 1.00 96.50 91 ASP A C 1
ATOM 675 O O . ASP A 1 91 ? -2.339 2.745 17.290 1.00 96.50 91 ASP A O 1
ATOM 679 N N . TRP A 1 92 ? -3.291 1.368 18.794 1.00 97.38 92 TRP A N 1
ATOM 680 C CA . TRP A 1 92 ? -3.416 0.219 17.901 1.00 97.38 92 TRP A CA 1
ATOM 681 C C . TRP A 1 92 ? -4.339 0.480 16.702 1.00 97.38 92 TRP A C 1
ATOM 683 O O . TRP A 1 92 ? -4.008 0.118 15.572 1.00 97.38 92 TRP A O 1
ATOM 693 N N . SER A 1 93 ? -5.466 1.156 16.918 1.00 98.00 93 SER A N 1
ATOM 694 C CA . SER A 1 93 ? -6.442 1.441 15.865 1.00 98.00 93 SER A CA 1
ATOM 695 C C . SER A 1 93 ? -5.883 2.416 14.830 1.00 98.00 93 SER A C 1
ATOM 697 O O . SER A 1 93 ? -5.986 2.175 13.626 1.00 98.00 93 SER A O 1
ATOM 699 N N . GLU A 1 94 ? -5.215 3.483 15.273 1.00 98.38 94 GLU A N 1
ATOM 700 C CA . GLU A 1 94 ? -4.513 4.409 14.384 1.00 98.38 94 GLU A CA 1
ATOM 701 C C . GLU A 1 94 ? -3.374 3.721 13.634 1.00 98.38 94 GLU A C 1
ATOM 703 O O . GLU A 1 94 ? -3.158 4.008 12.455 1.00 98.38 94 GLU A O 1
ATOM 708 N N . ARG A 1 95 ? -2.664 2.785 14.271 1.00 98.00 95 ARG A N 1
ATOM 709 C CA . ARG A 1 95 ? -1.616 1.997 13.615 1.00 98.00 95 ARG A CA 1
ATOM 710 C C . ARG A 1 95 ? -2.173 1.156 12.467 1.00 98.00 95 ARG A C 1
ATOM 712 O O . ARG A 1 95 ? -1.650 1.245 11.357 1.00 98.00 95 ARG A O 1
ATOM 719 N N . LEU A 1 96 ? -3.257 0.416 12.700 1.00 98.19 96 LEU A N 1
ATOM 720 C CA . LEU A 1 96 ? -3.915 -0.369 11.654 1.00 98.19 96 LEU A CA 1
ATOM 721 C C . LEU A 1 96 ? -4.451 0.519 10.523 1.00 98.19 96 LEU A C 1
ATOM 723 O O . LEU A 1 96 ? -4.174 0.250 9.355 1.00 98.19 96 LEU A O 1
ATOM 727 N N . VAL A 1 97 ? -5.147 1.618 10.845 1.00 98.38 97 VAL A N 1
ATOM 728 C CA . VAL A 1 97 ? -5.657 2.559 9.829 1.00 98.38 97 VAL A CA 1
ATOM 729 C C . VAL A 1 97 ? -4.518 3.195 9.034 1.00 98.38 97 VAL A C 1
ATOM 731 O O . VAL A 1 97 ? -4.624 3.335 7.816 1.00 98.38 97 VAL A O 1
ATOM 734 N N . LYS A 1 98 ? -3.403 3.542 9.686 1.00 98.31 98 LYS A N 1
ATOM 735 C CA . LYS A 1 98 ? -2.225 4.106 9.021 1.00 98.31 98 LYS A CA 1
ATOM 736 C C . LYS A 1 98 ? -1.716 3.169 7.934 1.00 98.31 98 LYS A C 1
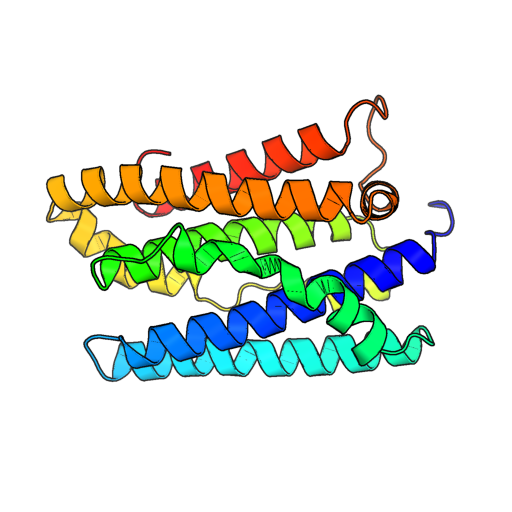ATOM 738 O O . LYS A 1 98 ? -1.526 3.590 6.794 1.00 98.31 98 LYS A O 1
ATOM 743 N N . THR A 1 99 ? -1.484 1.912 8.284 1.00 98.00 99 THR A N 1
ATOM 744 C CA . THR A 1 99 ? -0.959 0.922 7.347 1.00 98.00 99 THR A CA 1
ATOM 745 C C . THR A 1 99 ? -1.980 0.595 6.260 1.00 98.00 99 THR A C 1
ATOM 747 O O . THR A 1 99 ? -1.632 0.626 5.081 1.00 98.00 99 THR A O 1
ATOM 750 N N . TYR A 1 100 ? -3.247 0.400 6.635 1.00 98.25 100 TYR A N 1
ATOM 751 C CA . TYR A 1 100 ? -4.360 0.154 5.715 1.00 98.25 100 TYR A CA 1
ATOM 752 C C . TYR A 1 100 ? -4.498 1.237 4.641 1.00 98.25 100 TYR A C 1
ATOM 754 O O . TYR A 1 100 ? -4.653 0.943 3.454 1.00 98.25 100 TYR A O 1
ATOM 762 N N . VAL A 1 101 ? -4.416 2.507 5.043 1.00 98.38 101 VAL A N 1
ATOM 763 C CA . VAL A 1 101 ? -4.539 3.638 4.123 1.00 98.38 101 VAL A CA 1
ATOM 764 C C . VAL A 1 101 ? -3.267 3.818 3.303 1.00 98.38 101 VAL A C 1
ATOM 766 O O . VAL A 1 101 ? -3.359 3.874 2.078 1.00 98.38 101 VAL A O 1
ATOM 769 N N . ALA A 1 102 ? -2.096 3.900 3.941 1.00 97.94 102 ALA A N 1
ATOM 770 C CA . ALA A 1 102 ? -0.852 4.221 3.246 1.00 97.94 102 ALA A CA 1
ATOM 771 C C . ALA A 1 102 ? -0.474 3.146 2.220 1.00 97.94 102 ALA A C 1
ATOM 773 O O . ALA A 1 102 ? -0.275 3.462 1.050 1.00 97.94 102 ALA A O 1
ATOM 774 N N . PHE A 1 103 ? -0.447 1.874 2.625 1.00 96.75 103 PHE A N 1
ATOM 775 C CA . PHE A 1 103 ? -0.090 0.783 1.717 1.00 96.75 103 PHE A CA 1
ATOM 776 C C . PHE A 1 103 ? -1.217 0.446 0.742 1.00 96.75 103 PHE A C 1
ATOM 778 O O . PHE A 1 103 ? -0.935 0.048 -0.381 1.00 96.75 103 PHE A O 1
ATOM 785 N N . GLY A 1 104 ? -2.478 0.721 1.092 1.00 97.38 104 GLY A N 1
ATOM 786 C CA . GLY A 1 104 ? -3.574 0.675 0.126 1.00 97.38 104 GLY A CA 1
ATOM 787 C C . GLY A 1 104 ? -3.404 1.690 -1.012 1.00 97.38 104 GLY A C 1
ATOM 788 O O . GLY A 1 104 ? -3.647 1.357 -2.167 1.00 97.38 104 GLY A O 1
ATOM 789 N N . VAL A 1 105 ? -2.957 2.916 -0.710 1.00 98.00 105 VAL A N 1
ATOM 790 C CA . VAL A 1 105 ? -2.657 3.939 -1.730 1.00 98.00 105 VAL A CA 1
ATOM 791 C C . VAL A 1 105 ? -1.454 3.536 -2.584 1.00 98.00 105 VAL A C 1
ATOM 793 O O . VAL A 1 105 ? -1.505 3.675 -3.801 1.00 98.00 105 VAL A O 1
ATOM 796 N N . LEU A 1 106 ? -0.389 3.010 -1.977 1.00 97.06 106 LEU A N 1
ATOM 797 C CA . LEU A 1 106 ? 0.783 2.545 -2.727 1.00 97.06 106 LEU A CA 1
ATOM 798 C C . LEU A 1 106 ? 0.441 1.356 -3.635 1.00 97.06 106 LEU A C 1
ATOM 800 O O . LEU A 1 106 ? 0.835 1.357 -4.795 1.00 97.06 106 LEU A O 1
ATOM 804 N N . ALA A 1 107 ? -0.374 0.412 -3.164 1.00 96.44 107 ALA A N 1
ATOM 805 C CA . ALA A 1 107 ? -0.863 -0.688 -3.990 1.00 96.44 107 ALA A CA 1
ATOM 806 C C . ALA A 1 107 ? -1.732 -0.188 -5.159 1.00 96.44 107 ALA A C 1
ATOM 808 O O . ALA A 1 107 ? -1.620 -0.686 -6.277 1.00 96.44 107 ALA A O 1
ATOM 809 N N . ASP A 1 108 ? -2.577 0.827 -4.943 1.00 97.00 108 ASP A N 1
ATOM 810 C CA . ASP A 1 108 ? -3.340 1.450 -6.032 1.00 97.00 108 ASP A CA 1
ATOM 811 C C . ASP A 1 108 ? -2.417 2.121 -7.067 1.00 97.00 108 ASP A C 1
ATOM 813 O O . ASP A 1 108 ? -2.687 2.023 -8.264 1.00 97.00 108 ASP A O 1
ATOM 817 N N . LEU A 1 109 ? -1.317 2.750 -6.631 1.00 97.44 109 LEU A N 1
ATOM 818 C CA . LEU A 1 109 ? -0.306 3.334 -7.521 1.00 97.44 109 LEU A CA 1
ATOM 819 C C . LEU A 1 109 ? 0.379 2.251 -8.360 1.00 97.44 109 LEU A C 1
ATOM 821 O O . LEU A 1 109 ? 0.478 2.398 -9.577 1.00 97.44 109 LEU A O 1
ATOM 825 N N . GLN A 1 110 ? 0.803 1.155 -7.726 1.00 96.50 110 GLN A N 1
ATOM 826 C CA . GLN A 1 110 ? 1.411 0.016 -8.417 1.00 96.50 110 GLN A CA 1
ATOM 827 C C . GLN A 1 110 ? 0.466 -0.552 -9.480 1.00 96.50 110 GLN A C 1
ATOM 829 O O . GLN A 1 110 ? 0.870 -0.742 -10.626 1.00 96.50 110 GLN A O 1
ATOM 834 N N . ARG A 1 111 ? -0.819 -0.740 -9.145 1.00 95.25 111 ARG A N 1
ATOM 835 C CA . ARG A 1 111 ? -1.831 -1.210 -10.107 1.00 95.25 111 ARG A CA 1
ATOM 836 C C . ARG A 1 111 ? -2.052 -0.221 -11.249 1.00 95.25 111 ARG A C 1
ATOM 838 O O . ARG A 1 111 ? -2.139 -0.649 -12.394 1.00 95.25 111 ARG A O 1
ATOM 845 N N . ALA A 1 112 ? -2.110 1.081 -10.967 1.00 94.38 112 ALA A N 1
ATOM 846 C CA . ALA A 1 112 ? -2.282 2.105 -11.999 1.00 94.38 112 ALA A CA 1
ATOM 847 C C . ALA A 1 112 ? -1.125 2.105 -13.013 1.00 94.38 112 ALA A C 1
ATOM 849 O O . ALA A 1 112 ? -1.361 2.142 -14.218 1.00 94.38 112 ALA A O 1
ATOM 850 N N . LEU A 1 113 ? 0.117 2.004 -12.532 1.00 94.31 113 LEU A N 1
ATOM 851 C CA . LEU A 1 113 ? 1.315 1.975 -13.378 1.00 94.31 113 LEU A CA 1
ATOM 852 C C . LEU A 1 113 ? 1.519 0.635 -14.105 1.00 94.31 113 LEU A C 1
ATOM 854 O O . LEU A 1 113 ? 2.227 0.579 -15.109 1.00 94.31 113 LEU A O 1
ATOM 858 N N . SER A 1 114 ? 0.888 -0.434 -13.616 1.00 94.12 114 SER A N 1
ATOM 859 C CA . SER A 1 114 ? 1.022 -1.790 -14.162 1.00 94.12 114 SER A CA 1
ATOM 860 C C . SER A 1 114 ? -0.103 -2.195 -15.114 1.00 94.12 114 SER A C 1
ATOM 862 O O . SER A 1 114 ? -0.017 -3.252 -15.735 1.00 94.12 114 SER A O 1
ATOM 864 N N . ALA A 1 115 ? -1.145 -1.368 -15.246 1.00 90.38 115 ALA A N 1
ATOM 865 C CA . ALA A 1 115 ? -2.422 -1.734 -15.862 1.00 90.38 115 ALA A CA 1
ATOM 866 C C . ALA A 1 115 ? -2.339 -2.240 -17.315 1.00 90.38 115 ALA A C 1
ATOM 868 O O . ALA A 1 115 ? -3.254 -2.921 -17.764 1.00 90.38 115 ALA A O 1
ATOM 869 N N . ASP A 1 116 ? -1.270 -1.918 -18.047 1.00 87.38 116 ASP A N 1
ATOM 870 C CA . ASP A 1 116 ? -1.147 -2.239 -19.474 1.00 87.38 116 ASP A CA 1
ATOM 871 C C . ASP A 1 116 ? 0.210 -2.896 -19.838 1.00 87.38 116 ASP A C 1
ATOM 873 O O . ASP A 1 116 ? 0.615 -2.901 -20.997 1.00 87.38 116 ASP A O 1
ATOM 877 N N . LEU A 1 117 ? 0.947 -3.468 -18.866 1.00 87.12 117 LEU A N 1
ATOM 878 C CA . LEU A 1 117 ? 2.317 -4.015 -19.052 1.00 87.12 117 LEU A CA 1
ATOM 879 C C . LEU A 1 117 ? 2.497 -5.032 -20.190 1.00 87.12 117 LEU A C 1
ATOM 881 O O . LEU A 1 117 ? 3.632 -5.240 -20.620 1.00 87.12 117 LEU A O 1
ATOM 885 N N . GLY A 1 118 ? 1.410 -5.591 -20.722 1.00 84.94 118 GLY A N 1
ATOM 886 C CA . GLY A 1 118 ? 1.437 -6.611 -21.762 1.00 84.94 118 GLY A CA 1
ATOM 887 C C . GLY A 1 118 ? 1.932 -7.953 -21.226 1.00 84.94 118 GLY A C 1
ATOM 888 O O . GLY A 1 118 ? 2.595 -8.034 -20.195 1.00 84.94 118 GLY A O 1
ATOM 889 N N . GLU A 1 119 ? 1.602 -9.035 -21.922 1.00 85.56 119 GLU A N 1
ATOM 890 C CA . GLU A 1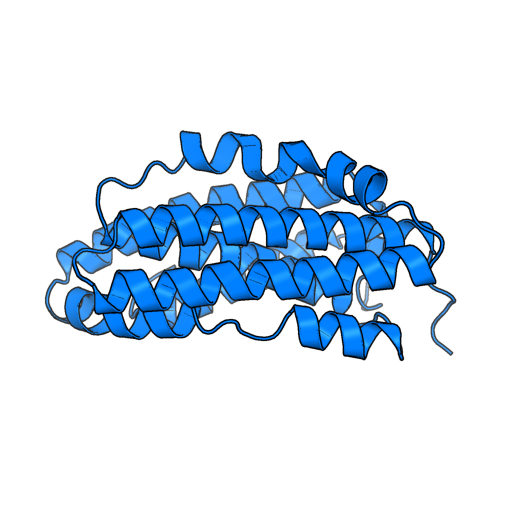 119 ? 2.026 -10.380 -21.522 1.00 85.56 119 GLU A CA 1
ATOM 891 C C . GLU A 1 119 ? 3.448 -10.709 -22.014 1.00 85.56 119 GLU A C 1
ATOM 893 O O . GLU A 1 119 ? 3.829 -10.252 -2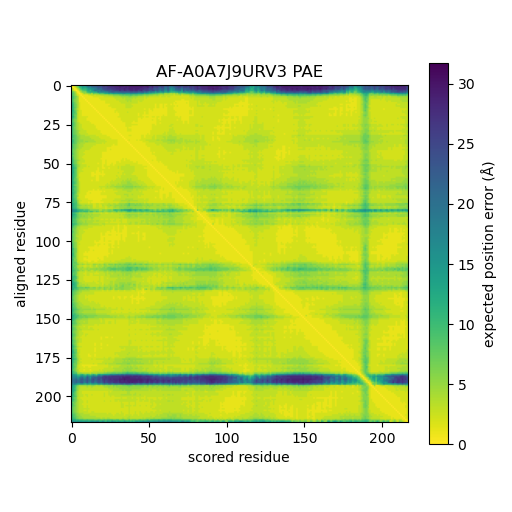3.097 1.00 85.56 119 GLU A O 1
ATOM 898 N N . PRO A 1 120 ? 4.240 -11.510 -21.264 1.00 85.75 120 PRO A N 1
ATOM 899 C CA . PRO A 1 120 ? 3.895 -12.208 -20.009 1.00 85.75 120 PRO A CA 1
ATOM 900 C C . PRO A 1 120 ? 4.104 -11.377 -18.724 1.00 85.75 120 PRO A C 1
ATOM 902 O O . PRO A 1 120 ? 3.786 -11.824 -17.623 1.00 85.75 120 PRO A O 1
ATOM 905 N N . LEU A 1 121 ? 4.682 -10.179 -18.846 1.00 88.00 121 LEU A N 1
ATOM 906 C CA . LEU A 1 121 ? 5.084 -9.339 -17.713 1.00 88.00 121 LEU A CA 1
ATOM 907 C C . LEU A 1 121 ? 3.892 -8.933 -16.831 1.00 88.00 121 LEU A C 1
ATOM 909 O O . LEU A 1 121 ? 3.992 -8.938 -15.604 1.00 88.00 121 LEU A O 1
ATOM 913 N N . GLY A 1 122 ? 2.765 -8.598 -17.458 1.00 89.50 122 GLY A N 1
ATOM 914 C CA . GLY A 1 122 ? 1.528 -8.206 -16.792 1.00 89.50 122 GLY A CA 1
ATOM 915 C C . GLY A 1 122 ? 0.987 -9.285 -15.858 1.00 89.50 122 GLY A C 1
ATOM 916 O O . GLY A 1 122 ? 0.636 -8.958 -14.727 1.00 89.50 122 GLY A O 1
ATOM 917 N N . ALA A 1 123 ? 0.988 -10.558 -16.271 1.00 89.06 123 ALA A N 1
ATOM 918 C CA . ALA A 1 123 ? 0.540 -11.657 -15.418 1.00 89.06 123 ALA A CA 1
ATOM 919 C C . ALA A 1 123 ? 1.399 -11.805 -14.154 1.00 89.06 123 ALA A C 1
ATOM 921 O O . ALA A 1 123 ? 0.857 -11.898 -13.054 1.00 89.06 123 ALA A O 1
ATOM 922 N N . VAL A 1 124 ? 2.729 -11.762 -14.293 1.00 89.06 124 VAL A N 1
ATOM 923 C CA . VAL A 1 124 ? 3.654 -11.876 -13.150 1.00 89.06 124 VAL A CA 1
ATOM 924 C C . VAL A 1 124 ? 3.479 -10.702 -12.188 1.00 89.06 124 VAL A C 1
ATOM 926 O O . VAL A 1 124 ? 3.366 -10.894 -10.980 1.00 89.06 124 VAL A O 1
ATOM 929 N N . VAL A 1 125 ? 3.405 -9.477 -12.713 1.00 91.50 125 VAL A N 1
ATOM 930 C CA . VAL A 1 125 ? 3.189 -8.285 -11.882 1.00 91.50 125 VAL A CA 1
ATOM 931 C C . VAL A 1 125 ? 1.807 -8.303 -11.227 1.00 91.50 125 VAL A C 1
ATOM 933 O O . VAL A 1 125 ? 1.677 -7.893 -10.077 1.00 91.50 125 VAL A O 1
ATOM 936 N N . SER A 1 126 ? 0.777 -8.803 -11.910 1.00 91.25 126 SER A N 1
ATOM 937 C CA . SER A 1 126 ? -0.558 -8.944 -11.326 1.00 91.25 126 SER A CA 1
ATOM 938 C C . SER A 1 126 ? -0.588 -9.942 -10.168 1.00 91.25 126 SER A C 1
ATOM 940 O O . SER A 1 126 ? -1.310 -9.694 -9.206 1.00 91.25 126 SER A O 1
ATOM 942 N N . ASP A 1 127 ? 0.169 -11.040 -10.250 1.00 89.69 127 ASP A N 1
ATOM 943 C CA . ASP A 1 127 ? 0.304 -12.021 -9.163 1.00 89.69 127 ASP A CA 1
ATOM 944 C C . ASP A 1 127 ? 0.969 -11.385 -7.932 1.00 89.69 127 ASP A C 1
ATOM 946 O O . ASP A 1 127 ? 0.436 -11.452 -6.829 1.00 89.69 127 ASP A O 1
ATOM 950 N N . ILE A 1 128 ? 2.054 -10.631 -8.143 1.00 88.56 128 ILE A N 1
ATOM 951 C CA . ILE A 1 128 ? 2.763 -9.884 -7.086 1.00 88.56 128 ILE A CA 1
ATOM 952 C C . ILE A 1 128 ? 1.865 -8.836 -6.400 1.00 88.56 128 ILE A C 1
ATOM 954 O O . ILE A 1 128 ? 2.025 -8.545 -5.215 1.00 88.56 128 ILE A O 1
ATOM 958 N N . LEU A 1 129 ? 0.947 -8.215 -7.148 1.00 89.19 129 LEU A N 1
ATOM 959 C CA . LEU A 1 129 ? 0.033 -7.180 -6.643 1.00 89.19 129 LEU A CA 1
ATOM 960 C C . LEU A 1 129 ? -1.299 -7.738 -6.119 1.00 89.19 129 LEU A C 1
ATOM 962 O O . LEU A 1 129 ? -2.206 -6.950 -5.800 1.00 89.19 129 LEU A O 1
ATOM 966 N N . ALA A 1 130 ? -1.434 -9.064 -6.051 1.00 88.88 130 ALA A N 1
ATOM 967 C CA . ALA A 1 130 ? -2.595 -9.714 -5.471 1.00 88.88 130 ALA A CA 1
ATOM 968 C C . ALA A 1 130 ? -2.781 -9.307 -4.000 1.00 88.88 130 ALA A C 1
ATOM 970 O O . ALA A 1 130 ? -1.847 -8.909 -3.301 1.00 88.88 130 ALA A O 1
ATOM 971 N N . ASP A 1 131 ? -4.028 -9.360 -3.531 1.00 86.00 131 ASP A N 1
ATOM 972 C CA . ASP A 1 131 ? -4.349 -8.994 -2.153 1.00 86.00 131 ASP A CA 1
ATOM 973 C C . ASP A 1 131 ? -3.669 -9.960 -1.169 1.00 86.00 131 ASP A C 1
ATOM 975 O O . ASP A 1 131 ? -3.848 -11.175 -1.245 1.00 86.00 131 ASP A O 1
ATOM 979 N N . ASN A 1 132 ? -2.905 -9.406 -0.227 1.00 88.75 132 ASN A N 1
ATOM 980 C CA . ASN A 1 132 ? -2.225 -10.155 0.828 1.00 88.75 132 ASN A CA 1
ATOM 981 C C . ASN A 1 132 ? -3.121 -10.409 2.060 1.00 88.75 132 ASN A C 1
ATOM 983 O O . ASN A 1 132 ? -2.677 -11.011 3.038 1.00 88.75 132 ASN A O 1
ATOM 987 N N . GLY A 1 133 ? -4.368 -9.927 2.046 1.00 94.00 133 GLY A N 1
ATOM 988 C CA . GLY A 1 133 ? -5.356 -10.094 3.110 1.00 94.00 133 GLY A CA 1
ATOM 989 C C . GLY A 1 133 ? -5.265 -9.068 4.244 1.00 94.00 133 GLY A C 1
ATOM 990 O O . GLY A 1 133 ? -6.097 -9.092 5.154 1.00 94.00 133 GLY A O 1
ATOM 991 N N . TYR A 1 134 ? -4.310 -8.127 4.217 1.00 96.19 134 TYR A N 1
ATOM 992 C CA . TYR A 1 134 ? -4.183 -7.107 5.268 1.00 96.19 134 TYR A CA 1
ATOM 993 C C . TYR A 1 134 ? -5.411 -6.197 5.338 1.00 96.19 134 TYR A C 1
ATOM 995 O O . TYR A 1 134 ? -5.866 -5.828 6.422 1.00 96.19 134 TYR A O 1
ATOM 1003 N N . ALA A 1 135 ? -5.976 -5.849 4.180 1.00 96.44 135 ALA A N 1
ATOM 1004 C CA . ALA A 1 135 ? -7.172 -5.023 4.102 1.00 96.44 135 ALA A CA 1
ATOM 1005 C C . ALA A 1 135 ? -8.365 -5.669 4.819 1.00 96.44 135 ALA A C 1
ATOM 1007 O O . ALA A 1 135 ? -9.057 -5.007 5.596 1.00 96.44 135 ALA A O 1
ATOM 1008 N N . ASP A 1 136 ? -8.574 -6.960 4.581 1.00 97.38 136 ASP A N 1
ATOM 1009 C CA . ASP A 1 136 ? -9.663 -7.726 5.180 1.00 97.38 136 ASP A CA 1
ATOM 1010 C C . ASP A 1 136 ? -9.450 -7.927 6.678 1.00 97.38 136 ASP A C 1
ATOM 1012 O O . ASP A 1 136 ? -10.387 -7.755 7.459 1.00 97.38 136 ASP A O 1
ATOM 1016 N N . TYR A 1 137 ? -8.208 -8.186 7.092 1.00 97.81 137 TYR A N 1
ATOM 1017 C CA . TYR A 1 137 ? -7.839 -8.247 8.503 1.00 97.81 137 TYR A CA 1
ATOM 1018 C C . TYR A 1 137 ? -8.197 -6.950 9.246 1.00 97.81 137 TYR A C 1
ATOM 1020 O O . TYR A 1 137 ? -8.840 -6.996 10.295 1.00 97.81 137 TYR A O 1
ATOM 1028 N N . VAL A 1 138 ? -7.849 -5.781 8.695 1.00 98.12 138 VAL A N 1
ATOM 1029 C CA . VAL A 1 138 ? -8.156 -4.489 9.332 1.00 98.12 138 VAL A CA 1
ATOM 1030 C C . VAL A 1 138 ? -9.662 -4.253 9.434 1.00 98.12 138 VAL A C 1
ATOM 1032 O O . VAL A 1 138 ? -10.132 -3.804 10.478 1.00 98.12 138 VAL A O 1
ATOM 1035 N N . VAL A 1 139 ? -10.428 -4.578 8.388 1.00 98.12 139 VAL A N 1
ATOM 1036 C CA . VAL A 1 139 ? -11.895 -4.453 8.416 1.00 98.12 139 VAL A CA 1
ATOM 1037 C C . VAL A 1 139 ? -12.508 -5.378 9.469 1.00 98.12 139 VAL A C 1
ATOM 1039 O O . VAL A 1 139 ? -13.380 -4.940 10.218 1.00 98.12 139 VAL A O 1
ATOM 1042 N N . ALA A 1 140 ? -12.028 -6.618 9.576 1.00 97.88 140 ALA A N 1
ATOM 1043 C CA . ALA A 1 140 ? -12.507 -7.574 10.570 1.00 97.88 140 ALA A CA 1
ATOM 1044 C C . ALA A 1 140 ? -12.205 -7.129 12.011 1.00 97.88 140 ALA A C 1
ATOM 1046 O O . ALA A 1 140 ? -13.054 -7.273 12.888 1.00 97.88 140 ALA A O 1
ATOM 1047 N N . VAL A 1 141 ? -11.019 -6.560 12.251 1.00 97.38 141 VAL A N 1
ATOM 1048 C CA . VAL A 1 141 ? -10.593 -6.111 13.586 1.00 97.38 141 VAL A CA 1
ATOM 1049 C C . VAL A 1 141 ? -11.260 -4.797 13.989 1.00 97.38 141 VAL A C 1
ATOM 1051 O O . VAL A 1 141 ? -11.732 -4.674 15.116 1.00 97.38 141 VAL A O 1
ATOM 1054 N N . LEU A 1 142 ? -11.304 -3.801 13.100 1.00 97.88 142 LEU A N 1
ATOM 1055 C CA . LEU A 1 142 ? -11.764 -2.455 13.455 1.00 97.88 142 LEU A CA 1
ATOM 1056 C C . LEU A 1 142 ? -13.244 -2.208 13.186 1.00 97.88 142 LEU A C 1
ATOM 1058 O O . LEU A 1 142 ? -13.832 -1.385 13.880 1.00 97.88 142 LEU A O 1
ATOM 1062 N N . GLY A 1 143 ? -13.860 -2.892 12.219 1.00 97.69 143 GLY A N 1
ATOM 1063 C CA . GLY A 1 143 ? -15.262 -2.672 11.855 1.00 97.69 143 GLY A CA 1
ATOM 1064 C C . GLY A 1 143 ? -16.222 -2.766 13.051 1.00 97.69 143 GLY A C 1
ATOM 1065 O O . GLY A 1 143 ? -16.953 -1.805 13.304 1.00 97.69 143 GLY A O 1
ATOM 1066 N N . PRO A 1 144 ? -16.192 -3.858 13.842 1.00 97.44 144 PRO A N 1
ATOM 1067 C CA . PRO A 1 144 ? -17.036 -3.990 15.031 1.00 97.44 144 PRO A CA 1
ATOM 1068 C C . PRO A 1 144 ? -16.756 -2.924 16.099 1.00 97.44 144 PRO A C 1
ATOM 1070 O O . PRO A 1 144 ? -17.688 -2.408 16.713 1.00 97.44 144 PRO A O 1
ATOM 1073 N N . VAL A 1 145 ? -15.484 -2.565 16.299 1.00 96.31 145 VAL A N 1
ATOM 1074 C CA . VAL A 1 145 ? -15.063 -1.581 17.312 1.00 96.31 145 VAL A CA 1
ATOM 1075 C C . VAL A 1 145 ? -15.532 -0.175 16.927 1.00 96.31 145 VAL A C 1
ATOM 1077 O O . VAL A 1 145 ? -16.108 0.536 17.744 1.00 96.31 145 VAL A O 1
ATOM 1080 N N . ILE A 1 146 ? -15.360 0.210 15.660 1.00 97.50 146 ILE A N 1
ATOM 1081 C CA . ILE A 1 146 ? -15.829 1.492 15.118 1.00 97.50 146 ILE A CA 1
ATOM 1082 C C . ILE A 1 146 ? -17.353 1.601 15.217 1.00 97.50 146 ILE A C 1
ATOM 1084 O O . ILE A 1 146 ? -17.866 2.656 15.586 1.00 97.50 146 ILE A O 1
ATOM 1088 N N . ALA A 1 147 ? -18.078 0.520 14.912 1.00 96.56 147 ALA A N 1
ATOM 1089 C CA . ALA A 1 147 ? -19.536 0.498 14.997 1.00 96.56 147 ALA A CA 1
ATOM 1090 C C . ALA A 1 147 ? -20.045 0.669 16.440 1.00 96.56 147 ALA A C 1
ATOM 1092 O O . ALA A 1 147 ? -21.074 1.310 16.654 1.00 96.56 147 ALA A O 1
ATOM 1093 N N . ALA A 1 148 ? -19.327 0.119 17.423 1.00 97.38 148 ALA A N 1
ATOM 1094 C CA . ALA A 1 148 ? -19.661 0.250 18.839 1.00 97.38 148 ALA A CA 1
ATOM 1095 C C . ALA A 1 148 ? -19.277 1.621 19.428 1.00 97.38 148 ALA A C 1
ATOM 1097 O O . ALA A 1 148 ? -19.922 2.086 20.368 1.00 97.38 148 ALA A O 1
ATOM 1098 N N . GLU A 1 149 ? -18.258 2.288 18.875 1.00 97.00 149 GLU A N 1
ATOM 1099 C CA . GLU A 1 149 ? -17.695 3.530 19.413 1.00 97.00 149 GLU A CA 1
ATOM 1100 C C . GLU A 1 149 ? -17.644 4.658 18.358 1.00 97.00 149 GLU A C 1
ATOM 1102 O O . GLU A 1 149 ? -16.605 4.912 17.741 1.00 97.00 149 GLU A O 1
ATOM 1107 N N . PRO A 1 150 ? -18.729 5.438 18.178 1.00 93.94 150 PRO A N 1
ATOM 1108 C CA . PRO A 1 150 ? -18.785 6.485 17.151 1.00 93.94 150 PRO A CA 1
ATOM 1109 C C . PRO A 1 150 ? -17.693 7.562 17.273 1.00 93.94 150 PRO A C 1
ATOM 1111 O O . PRO A 1 150 ? -17.232 8.111 16.270 1.00 93.94 150 PRO A O 1
ATOM 1114 N N . GLN A 1 151 ? -17.248 7.861 18.499 1.00 96.88 151 GLN A N 1
ATOM 1115 C CA . GLN A 1 151 ? -16.168 8.825 18.746 1.00 96.88 151 GLN A CA 1
ATOM 1116 C C . GLN A 1 151 ? -14.818 8.314 18.227 1.00 96.88 151 GLN A C 1
ATOM 1118 O O . GLN A 1 151 ? -14.047 9.088 17.654 1.00 96.88 151 GLN A O 1
ATOM 1123 N N . LEU A 1 152 ? -14.554 7.010 18.368 1.00 97.31 152 LEU A N 1
ATOM 1124 C CA . LEU A 1 152 ? -13.394 6.365 17.761 1.00 97.31 152 LEU A CA 1
ATOM 1125 C C . LEU A 1 152 ? -13.468 6.484 16.238 1.00 97.31 152 LEU A C 1
ATOM 1127 O O . LEU A 1 152 ? -12.492 6.900 15.619 1.00 97.31 152 LEU A O 1
ATOM 1131 N N . GLY A 1 153 ? -14.628 6.199 15.641 1.00 98.00 153 GLY A N 1
ATOM 1132 C CA . GLY A 1 153 ? -14.833 6.337 14.199 1.00 98.00 153 GLY A CA 1
ATOM 1133 C C . GLY A 1 153 ? -14.512 7.745 13.682 1.00 98.00 153 GLY A C 1
ATOM 1134 O O . GLY A 1 153 ? -13.729 7.903 12.745 1.00 98.00 153 GLY A O 1
ATOM 1135 N N . ALA A 1 154 ? -15.030 8.787 14.338 1.00 97.62 154 ALA A N 1
ATOM 1136 C CA . ALA A 1 154 ? -14.747 10.176 13.967 1.00 97.62 154 ALA A CA 1
ATOM 1137 C C . ALA A 1 154 ? -13.247 10.522 14.049 1.00 97.62 154 ALA A C 1
ATOM 1139 O O . ALA A 1 154 ? -12.703 11.174 13.151 1.00 97.62 154 ALA A O 1
ATOM 1140 N N . ARG A 1 155 ? -12.560 10.046 15.096 1.00 98.06 155 ARG A N 1
ATOM 1141 C CA . ARG A 1 155 ? -11.108 10.213 15.247 1.00 98.06 155 ARG A CA 1
ATOM 1142 C C . ARG A 1 155 ? -10.337 9.486 14.144 1.00 98.06 155 ARG A C 1
ATOM 1144 O O . ARG A 1 155 ? -9.458 10.085 13.527 1.00 98.06 155 ARG A O 1
ATOM 1151 N N . LEU A 1 156 ? -10.688 8.234 13.851 1.00 98.56 156 LEU A N 1
ATOM 1152 C CA . LEU A 1 156 ? -10.033 7.441 12.809 1.00 98.56 156 LEU A CA 1
ATOM 1153 C C . LEU A 1 156 ? -10.285 7.993 11.400 1.00 98.56 156 LEU A C 1
ATOM 1155 O O . LEU A 1 156 ? -9.407 7.882 10.548 1.00 98.56 156 LEU A O 1
ATOM 1159 N N . ALA A 1 157 ? -11.421 8.651 11.153 1.00 98.38 157 ALA A N 1
ATOM 1160 C CA . ALA A 1 157 ? -11.671 9.365 9.901 1.00 98.38 157 ALA A CA 1
ATOM 1161 C C . ALA A 1 157 ? -10.716 10.562 9.719 1.00 98.38 157 ALA A C 1
ATOM 1163 O O . ALA A 1 157 ? -10.090 10.714 8.668 1.00 98.38 157 ALA A O 1
ATOM 1164 N N . LEU A 1 158 ? -10.537 11.390 10.760 1.00 98.25 158 LEU A N 1
ATOM 1165 C CA . LEU A 1 158 ? -9.557 12.490 10.751 1.00 98.25 158 LEU A CA 1
ATOM 1166 C C . LEU A 1 158 ? -8.125 11.975 10.572 1.00 98.25 158 LEU A C 1
ATOM 1168 O O . LEU A 1 158 ? -7.351 12.538 9.794 1.00 98.25 158 LEU A O 1
ATOM 1172 N N . TRP A 1 159 ? -7.786 10.888 11.264 1.00 98.56 159 TRP A N 1
ATOM 1173 C CA . TRP A 1 159 ? -6.499 10.224 11.117 1.00 98.56 159 TRP A CA 1
ATOM 1174 C C . TRP A 1 159 ? -6.282 9.701 9.691 1.00 98.56 159 TRP A C 1
ATOM 1176 O O . TRP A 1 159 ? -5.250 9.984 9.083 1.00 98.56 159 TRP A O 1
ATOM 1186 N N . GLY A 1 160 ? -7.281 9.028 9.114 1.00 98.25 160 GLY A N 1
ATOM 1187 C CA . GLY A 1 160 ? -7.260 8.535 7.738 1.00 98.25 160 GLY A CA 1
ATOM 1188 C C . GLY A 1 160 ? -6.987 9.643 6.718 1.00 98.25 160 GLY A C 1
ATOM 1189 O O . GLY A 1 160 ? -6.132 9.459 5.851 1.00 98.25 160 GLY A O 1
ATOM 1190 N N . ARG A 1 161 ? -7.610 10.822 6.880 1.00 98.12 161 ARG A N 1
ATOM 1191 C CA . ARG A 1 161 ? -7.338 12.015 6.052 1.00 98.12 161 ARG A CA 1
ATOM 1192 C C . ARG A 1 161 ? -5.893 12.494 6.135 1.00 98.12 161 ARG A C 1
ATOM 1194 O O . ARG A 1 161 ? -5.296 12.862 5.124 1.00 98.12 161 ARG A O 1
ATOM 1201 N N . ARG A 1 162 ? -5.309 12.490 7.334 1.00 97.94 162 ARG A N 1
ATOM 1202 C CA . ARG A 1 162 ? -3.896 12.850 7.508 1.00 97.94 162 ARG A CA 1
ATOM 1203 C C . ARG A 1 162 ? -2.987 11.844 6.802 1.00 97.94 162 ARG A C 1
ATOM 1205 O O . ARG A 1 162 ? -2.071 12.244 6.089 1.00 97.94 162 ARG A O 1
ATOM 1212 N N . VAL A 1 163 ? -3.252 10.550 6.979 1.00 98.38 163 VAL A N 1
ATOM 1213 C CA . VAL A 1 163 ? -2.436 9.476 6.396 1.00 98.38 163 VAL A CA 1
ATOM 1214 C C . VAL A 1 163 ? -2.518 9.473 4.872 1.00 98.38 163 VAL A C 1
ATOM 1216 O O . VAL A 1 163 ? -1.481 9.368 4.217 1.00 98.38 163 VAL A O 1
ATOM 1219 N N . VAL A 1 164 ? -3.714 9.622 4.290 1.00 98.19 164 VAL A N 1
ATOM 1220 C CA . VAL A 1 164 ? -3.857 9.661 2.827 1.00 98.19 164 VAL A CA 1
ATOM 1221 C C . VAL A 1 164 ? -3.131 10.865 2.231 1.00 98.19 164 VAL A C 1
ATOM 1223 O O . VAL A 1 164 ? -2.513 10.716 1.185 1.00 98.19 164 VAL A O 1
ATOM 1226 N N . GLY A 1 165 ? -3.128 12.024 2.899 1.00 97.31 165 GLY A N 1
ATOM 1227 C CA . GLY A 1 165 ? -2.382 13.198 2.438 1.00 97.31 165 GLY A CA 1
ATOM 1228 C C . GLY A 1 165 ? -0.885 12.916 2.291 1.00 97.31 165 GLY A C 1
ATOM 1229 O O . GLY A 1 165 ? -0.294 13.216 1.254 1.00 97.31 165 GLY A O 1
ATOM 1230 N N . GLU A 1 166 ? -0.280 12.259 3.284 1.00 97.44 166 GLU A N 1
ATOM 1231 C CA . GLU A 1 166 ? 1.130 11.857 3.208 1.00 97.44 166 GLU A CA 1
ATOM 1232 C C . GLU A 1 166 ? 1.370 10.774 2.146 1.00 97.44 166 GLU A C 1
ATOM 1234 O O . GLU A 1 166 ? 2.346 10.855 1.401 1.00 97.44 166 GLU A O 1
ATOM 1239 N N . ALA A 1 167 ? 0.476 9.788 2.026 1.00 97.44 167 ALA A N 1
ATOM 1240 C CA . ALA A 1 167 ? 0.600 8.721 1.032 1.00 97.44 167 ALA A CA 1
ATOM 1241 C C . ALA A 1 167 ? 0.462 9.236 -0.414 1.00 97.44 167 ALA A C 1
ATOM 1243 O O . ALA A 1 167 ? 1.236 8.843 -1.286 1.00 97.44 167 ALA A O 1
ATOM 1244 N N . LEU A 1 168 ? -0.467 10.165 -0.665 1.00 97.00 168 LEU A N 1
ATOM 1245 C CA . LEU A 1 168 ? -0.589 10.860 -1.949 1.00 97.00 168 LEU A CA 1
ATOM 1246 C C . LEU A 1 168 ? 0.659 11.697 -2.242 1.00 97.00 168 LEU A C 1
ATOM 1248 O O . LEU A 1 168 ? 1.147 11.677 -3.367 1.00 97.00 168 LEU A O 1
ATOM 1252 N N . GLY A 1 169 ? 1.224 12.366 -1.232 1.00 95.62 169 GLY A N 1
ATOM 1253 C CA . GLY A 1 169 ? 2.491 13.085 -1.369 1.00 95.62 169 GLY A CA 1
ATOM 1254 C C . GLY A 1 169 ? 3.674 12.169 -1.711 1.00 95.62 169 GLY A C 1
ATOM 1255 O O . GLY A 1 169 ? 4.561 12.565 -2.462 1.00 95.62 169 GLY A O 1
ATOM 1256 N N . ILE A 1 170 ? 3.700 10.931 -1.204 1.00 96.06 170 ILE A N 1
ATOM 1257 C CA . ILE A 1 170 ? 4.690 9.919 -1.613 1.00 96.06 170 ILE A CA 1
ATOM 1258 C C . ILE A 1 170 ? 4.503 9.547 -3.084 1.00 96.06 170 ILE A C 1
ATOM 1260 O O . ILE A 1 170 ? 5.474 9.588 -3.836 1.00 96.06 170 ILE A O 1
ATOM 1264 N N . ALA A 1 171 ? 3.273 9.231 -3.498 1.00 95.94 171 ALA A N 1
ATOM 1265 C CA . ALA A 1 171 ? 2.973 8.874 -4.883 1.00 95.94 171 ALA A CA 1
ATOM 1266 C C . ALA A 1 171 ? 3.332 10.007 -5.858 1.00 95.94 171 ALA A C 1
ATOM 1268 O O . ALA A 1 171 ? 3.993 9.768 -6.865 1.00 95.94 171 ALA A O 1
ATOM 1269 N N . GLN A 1 172 ? 2.965 11.246 -5.525 1.00 94.38 172 GLN A N 1
ATOM 1270 C CA . GLN A 1 172 ? 3.291 12.422 -6.326 1.00 94.38 172 GLN A CA 1
ATOM 1271 C C . GLN A 1 172 ? 4.808 12.607 -6.457 1.00 94.38 172 GLN A C 1
ATOM 1273 O O . GLN A 1 172 ? 5.313 12.680 -7.573 1.00 94.38 172 GLN A O 1
ATOM 1278 N N . ARG A 1 173 ? 5.552 12.591 -5.342 1.00 93.75 173 ARG A N 1
ATOM 1279 C CA . ARG A 1 173 ? 7.020 12.703 -5.378 1.00 93.75 173 ARG A CA 1
ATOM 1280 C C . ARG A 1 173 ? 7.668 11.587 -6.191 1.00 93.75 173 ARG A C 1
ATOM 1282 O O . ARG A 1 173 ? 8.647 11.840 -6.882 1.00 93.75 173 ARG A O 1
ATOM 1289 N N . ALA A 1 174 ? 7.139 10.365 -6.132 1.00 94.56 174 ALA A N 1
ATOM 1290 C CA . ALA A 1 174 ? 7.666 9.258 -6.923 1.00 94.56 174 ALA A CA 1
ATOM 1291 C C . ALA A 1 174 ? 7.549 9.526 -8.433 1.00 94.56 174 ALA A C 1
ATOM 1293 O O . ALA A 1 174 ? 8.511 9.318 -9.173 1.00 94.56 174 ALA A O 1
ATOM 1294 N N . LEU A 1 175 ? 6.401 10.047 -8.873 1.00 93.94 175 LEU A N 1
ATOM 1295 C CA . LEU A 1 175 ? 6.165 10.425 -10.268 1.00 93.94 175 LEU A CA 1
ATOM 1296 C C . LEU A 1 175 ? 6.967 11.670 -10.681 1.00 93.94 175 LEU A C 1
ATOM 1298 O O . LEU A 1 175 ? 7.421 11.739 -11.817 1.00 93.94 175 LEU A O 1
ATOM 1302 N N . GLU A 1 176 ? 7.198 12.621 -9.775 1.00 92.50 176 GLU A N 1
ATOM 1303 C CA . GLU A 1 176 ? 8.048 13.795 -10.024 1.00 92.50 176 GLU A CA 1
ATOM 1304 C C . GLU A 1 176 ? 9.531 13.420 -10.171 1.00 92.50 176 GLU A C 1
ATOM 1306 O O . GLU A 1 176 ? 10.214 13.923 -11.061 1.00 92.50 176 GLU A O 1
ATOM 1311 N N . VAL A 1 177 ? 10.034 12.517 -9.320 1.00 92.06 177 VAL A N 1
ATOM 1312 C CA . VAL A 1 177 ? 11.430 12.050 -9.361 1.00 92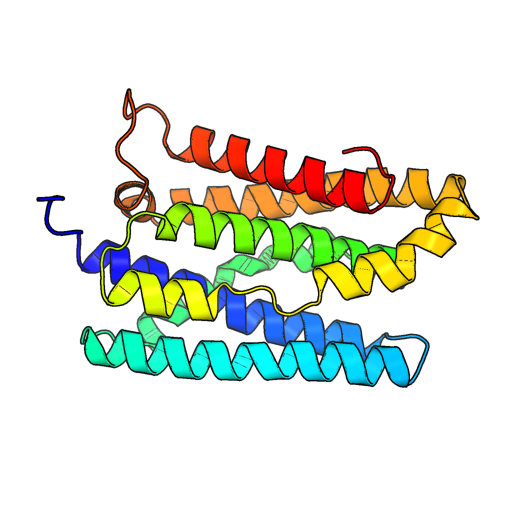.06 177 VAL A CA 1
ATOM 1313 C C . VAL A 1 177 ? 11.673 11.148 -10.572 1.00 92.06 177 VAL A C 1
ATOM 1315 O O . VAL A 1 177 ? 12.746 11.214 -11.174 1.00 92.06 177 VAL A O 1
ATOM 1318 N N . ARG A 1 178 ? 10.694 10.316 -10.955 1.00 93.56 178 ARG A N 1
ATOM 1319 C CA . ARG A 1 178 ? 10.768 9.408 -12.114 1.00 93.56 178 ARG A CA 1
ATOM 1320 C C . ARG A 1 178 ? 9.590 9.629 -13.074 1.00 93.56 178 ARG A C 1
ATOM 1322 O O . ARG A 1 178 ? 8.739 8.747 -13.215 1.00 93.56 178 ARG A O 1
ATOM 1329 N N . PRO A 1 179 ? 9.566 10.743 -13.829 1.00 91.94 179 PRO A N 1
ATOM 1330 C CA . PRO A 1 179 ? 8.447 11.078 -14.717 1.00 91.94 179 PRO A CA 1
ATOM 1331 C C . PRO A 1 179 ? 8.233 10.055 -15.837 1.00 91.94 179 PRO A C 1
ATOM 1333 O O . PRO A 1 179 ? 7.134 9.952 -16.377 1.00 91.94 179 PRO A O 1
ATOM 1336 N N . ARG A 1 180 ? 9.246 9.235 -16.154 1.00 91.56 180 ARG A N 1
ATOM 1337 C CA . ARG A 1 180 ? 9.116 8.145 -17.131 1.00 91.56 180 ARG A CA 1
ATOM 1338 C C . ARG A 1 180 ? 8.084 7.087 -16.743 1.00 91.56 180 ARG A C 1
ATOM 1340 O O . ARG A 1 180 ? 7.546 6.435 -17.631 1.00 91.56 180 ARG A O 1
ATOM 1347 N N . LEU A 1 181 ? 7.756 6.949 -15.456 1.00 93.38 181 LEU A N 1
ATOM 1348 C CA . LEU A 1 181 ? 6.687 6.056 -15.001 1.00 93.38 181 LEU A CA 1
ATOM 1349 C C . LEU A 1 181 ? 5.332 6.426 -15.619 1.00 93.38 181 LEU A C 1
ATOM 1351 O O . LEU A 1 181 ? 4.522 5.545 -15.885 1.00 93.38 181 LEU A O 1
ATOM 1355 N N . LEU A 1 182 ? 5.105 7.707 -15.930 1.00 91.81 182 LEU A N 1
ATOM 1356 C CA . LEU A 1 182 ? 3.871 8.165 -16.574 1.00 91.81 182 LEU A CA 1
ATOM 1357 C C . LEU A 1 182 ? 3.699 7.611 -17.994 1.00 91.81 182 LEU A C 1
ATOM 1359 O O . LEU A 1 182 ? 2.576 7.553 -18.483 1.00 91.81 182 LEU A O 1
ATOM 1363 N N . THR A 1 183 ? 4.780 7.164 -18.645 1.00 90.25 183 THR A N 1
ATOM 1364 C CA . THR A 1 183 ? 4.709 6.534 -19.975 1.00 90.25 183 THR A CA 1
ATOM 1365 C C . THR A 1 183 ? 4.100 5.129 -19.940 1.00 90.25 183 THR A C 1
ATOM 1367 O O . THR A 1 183 ? 3.715 4.610 -20.983 1.00 90.25 183 THR A O 1
ATOM 1370 N N . LEU A 1 184 ? 3.993 4.516 -18.752 1.00 90.38 184 LEU A N 1
ATOM 1371 C CA . LEU A 1 184 ? 3.408 3.185 -18.555 1.00 90.38 184 LEU A CA 1
ATOM 1372 C C . LEU A 1 184 ? 1.886 3.214 -18.374 1.00 90.38 184 LEU A C 1
ATOM 1374 O O . LEU A 1 184 ? 1.254 2.153 -18.422 1.00 90.38 184 LEU A O 1
ATOM 1378 N N . LEU A 1 185 ? 1.315 4.404 -18.152 1.00 88.69 185 LEU A N 1
ATOM 1379 C CA . LEU A 1 185 ? -0.121 4.589 -17.981 1.00 88.69 185 LEU A CA 1
ATOM 1380 C C . LEU A 1 185 ? -0.876 4.246 -19.277 1.00 88.69 185 LEU A C 1
ATOM 1382 O O . LEU A 1 185 ? -0.375 4.536 -20.367 1.00 88.69 185 LEU A O 1
ATOM 1386 N N . PRO A 1 186 ? -2.096 3.683 -19.180 1.00 82.31 186 PRO A N 1
ATOM 1387 C CA . PRO A 1 186 ? -2.931 3.419 -20.346 1.00 82.31 186 PRO A CA 1
ATOM 1388 C C . PRO A 1 186 ? -3.149 4.673 -21.203 1.00 82.31 186 PRO A C 1
ATOM 1390 O O . PRO A 1 186 ? -3.386 5.771 -20.689 1.00 82.31 186 PRO A O 1
ATOM 1393 N N . ALA A 1 187 ? -3.092 4.503 -22.525 1.00 71.56 187 ALA A N 1
ATOM 1394 C CA . ALA A 1 187 ? -3.302 5.587 -23.474 1.00 71.56 187 ALA A CA 1
ATOM 1395 C C . ALA A 1 187 ? -4.787 5.986 -23.533 1.00 71.56 187 ALA A C 1
ATOM 1397 O O . ALA A 1 187 ? -5.565 5.411 -24.288 1.00 71.56 187 ALA A O 1
ATOM 1398 N N . GLU A 1 188 ? -5.179 7.010 -22.775 1.00 63.31 188 GLU A N 1
ATOM 1399 C CA . GLU A 1 188 ? -6.500 7.637 -22.890 1.00 63.31 188 GLU A CA 1
ATOM 1400 C C . GLU A 1 188 ? -6.379 9.168 -22.902 1.00 63.31 188 GLU A C 1
ATOM 1402 O O . GLU A 1 188 ? -5.745 9.738 -22.009 1.00 63.31 188 GLU A O 1
ATOM 1407 N N . GLY A 1 189 ? -6.990 9.786 -23.928 1.00 51.16 189 GLY A N 1
ATOM 1408 C CA . GLY A 1 189 ? -7.330 11.208 -24.126 1.00 51.16 189 GLY A CA 1
ATOM 1409 C C . GLY A 1 189 ? -6.569 12.277 -23.328 1.00 51.16 189 GLY A C 1
ATOM 1410 O O . GLY A 1 189 ? -6.717 12.364 -22.118 1.00 51.16 189 GLY A O 1
ATOM 1411 N N . ALA A 1 190 ? -5.854 13.147 -24.056 1.00 47.03 190 ALA A N 1
ATOM 1412 C CA . ALA A 1 190 ? -5.020 14.270 -23.596 1.00 47.03 190 ALA A CA 1
ATOM 1413 C C . ALA A 1 190 ? -3.958 13.909 -22.531 1.00 47.03 190 ALA A C 1
ATOM 1415 O O . ALA A 1 190 ? -4.243 13.628 -21.373 1.00 47.03 190 ALA A O 1
ATOM 1416 N N . ALA A 1 191 ? -2.684 13.992 -22.927 1.00 51.78 191 ALA A N 1
ATOM 1417 C CA . ALA A 1 191 ? -1.514 13.739 -22.078 1.00 51.78 191 ALA A CA 1
ATOM 1418 C C . ALA A 1 191 ? -1.365 14.701 -20.872 1.00 51.78 191 ALA A C 1
ATOM 1420 O O . ALA A 1 191 ? -0.553 14.448 -19.984 1.00 51.78 191 ALA A O 1
ATOM 1421 N N . ALA A 1 192 ? -2.142 15.786 -20.829 1.00 54.22 192 ALA A N 1
ATOM 1422 C CA . ALA A 1 192 ? -2.225 16.710 -19.701 1.00 54.22 192 ALA A CA 1
ATOM 1423 C C . ALA A 1 192 ? -3.361 16.239 -18.774 1.00 54.22 192 ALA A C 1
ATOM 1425 O O . ALA A 1 192 ? -4.524 16.431 -19.100 1.00 54.22 192 ALA A O 1
ATOM 1426 N N . ASP A 1 193 ? -3.158 15.556 -17.653 1.00 77.62 193 ASP A N 1
ATOM 1427 C CA . ASP A 1 193 ? -1.991 15.424 -16.786 1.00 77.62 193 ASP A CA 1
ATOM 1428 C C . ASP A 1 193 ? -2.042 14.016 -16.147 1.00 77.62 193 ASP A C 1
ATOM 1430 O O . ASP A 1 193 ? -2.949 13.680 -15.379 1.00 77.62 193 ASP A O 1
ATOM 1434 N N . GLY A 1 194 ? -1.114 13.133 -16.537 1.00 85.00 194 GLY A N 1
ATOM 1435 C CA . GLY A 1 194 ? -1.079 11.743 -16.065 1.00 85.00 194 GLY A CA 1
ATOM 1436 C C . GLY A 1 194 ? -0.941 11.616 -14.544 1.00 85.00 194 GLY A C 1
ATOM 1437 O O . GLY A 1 194 ? -1.524 10.704 -13.954 1.00 85.00 194 GLY A O 1
ATOM 1438 N N . ALA A 1 195 ? -0.239 12.551 -13.897 1.00 88.50 195 ALA A N 1
ATOM 1439 C CA . ALA A 1 195 ? -0.077 12.551 -12.447 1.00 88.50 195 ALA A CA 1
ATOM 1440 C C . ALA A 1 195 ? -1.392 12.908 -11.741 1.00 88.50 195 ALA A C 1
ATOM 1442 O O . ALA A 1 195 ? -1.763 12.255 -10.763 1.00 88.50 195 ALA A O 1
ATOM 1443 N N . ASP A 1 196 ? -2.146 13.871 -12.274 1.00 89.69 196 ASP A N 1
ATOM 1444 C CA . ASP A 1 196 ? -3.468 14.233 -11.756 1.00 89.69 196 ASP A CA 1
ATOM 1445 C C . ASP A 1 196 ? -4.484 13.093 -11.879 1.00 89.69 196 ASP A C 1
ATOM 1447 O O . ASP A 1 196 ? -5.268 12.842 -10.957 1.00 89.69 196 ASP A O 1
ATOM 1451 N N . ARG A 1 197 ? -4.438 12.351 -12.988 1.00 89.06 197 ARG A N 1
ATOM 1452 C CA . ARG A 1 197 ? -5.271 11.158 -13.188 1.00 89.06 197 ARG A CA 1
ATOM 1453 C C . ARG A 1 197 ? -4.976 10.089 -12.142 1.00 89.06 197 ARG A C 1
ATOM 1455 O O . ARG A 1 197 ? -5.902 9.581 -11.507 1.00 89.06 197 ARG A O 1
ATOM 1462 N N . VAL A 1 198 ? -3.692 9.786 -11.930 1.00 93.38 198 VAL A N 1
ATOM 1463 C CA . VAL A 1 198 ? -3.260 8.852 -10.884 1.00 93.38 198 VAL A CA 1
ATOM 1464 C C . VAL A 1 198 ? -3.743 9.354 -9.529 1.00 93.38 198 VAL A C 1
ATOM 1466 O O . VAL A 1 198 ? -4.439 8.626 -8.830 1.00 93.38 198 VAL A O 1
ATOM 1469 N N . ARG A 1 199 ? -3.490 10.620 -9.183 1.00 94.38 199 ARG A N 1
ATOM 1470 C CA . ARG A 1 199 ? -3.947 11.223 -7.924 1.00 94.38 199 ARG A CA 1
ATOM 1471 C C . ARG A 1 199 ? -5.450 11.037 -7.708 1.00 94.38 199 ARG A C 1
ATOM 1473 O O . ARG A 1 199 ? -5.850 10.606 -6.628 1.00 94.38 199 ARG A O 1
ATOM 1480 N N . HIS A 1 200 ? -6.276 11.297 -8.723 1.00 93.81 200 HIS A N 1
ATOM 1481 C CA . HIS A 1 200 ? -7.724 11.101 -8.642 1.00 93.81 200 HIS A CA 1
ATOM 1482 C C . HIS A 1 200 ? -8.102 9.631 -8.393 1.00 93.81 200 HIS A C 1
ATOM 1484 O O . HIS A 1 200 ? -8.920 9.339 -7.516 1.00 93.81 200 HIS A O 1
ATOM 1490 N N . GLN A 1 201 ? -7.465 8.693 -9.100 1.00 94.75 201 GLN A N 1
ATOM 1491 C CA . GLN A 1 201 ? -7.669 7.256 -8.902 1.00 94.75 201 GLN A CA 1
ATOM 1492 C C . GLN A 1 201 ? -7.296 6.813 -7.478 1.00 94.75 201 GLN A C 1
ATOM 1494 O O . GLN A 1 201 ? -8.066 6.086 -6.841 1.00 94.75 201 GLN A O 1
ATOM 1499 N N . LEU A 1 202 ? -6.160 7.287 -6.956 1.00 97.69 202 LEU A N 1
ATOM 1500 C CA . LEU A 1 202 ? -5.696 7.001 -5.596 1.00 97.69 202 LEU A CA 1
ATOM 1501 C C . LEU A 1 202 ? -6.659 7.559 -4.537 1.00 97.69 202 LEU A C 1
ATOM 1503 O O . LEU A 1 202 ? -7.000 6.862 -3.578 1.00 97.69 202 LEU A O 1
ATOM 1507 N N . SER A 1 203 ? -7.153 8.789 -4.723 1.00 97.19 203 SER A N 1
ATOM 1508 C CA . SER A 1 203 ? -8.171 9.388 -3.850 1.00 97.19 203 SER A CA 1
ATOM 1509 C C . SER A 1 203 ? -9.475 8.583 -3.857 1.00 97.19 203 SER A C 1
ATOM 1511 O O . SER A 1 203 ? -10.040 8.323 -2.795 1.00 97.19 203 SER A O 1
ATOM 1513 N N . GLY A 1 204 ? -9.926 8.118 -5.026 1.00 97.81 204 GLY A N 1
ATOM 1514 C CA . GLY A 1 204 ? -11.094 7.239 -5.134 1.00 97.81 204 GLY A CA 1
ATOM 1515 C C . GLY A 1 204 ? -10.892 5.888 -4.436 1.00 97.81 204 GLY A C 1
ATOM 1516 O O . GLY A 1 204 ? -11.799 5.391 -3.766 1.00 97.81 204 GLY A O 1
ATOM 1517 N N . GLY A 1 205 ? -9.695 5.301 -4.543 1.00 98.00 205 GLY A N 1
ATOM 1518 C CA . GLY A 1 205 ? -9.315 4.089 -3.811 1.00 98.00 205 GLY A CA 1
ATOM 1519 C C . GLY A 1 205 ? -9.353 4.274 -2.295 1.00 98.00 205 GLY A C 1
ATOM 1520 O O . GLY A 1 205 ? -9.915 3.439 -1.582 1.00 98.00 205 GLY A O 1
ATOM 1521 N N . HIS A 1 206 ? -8.846 5.405 -1.803 1.00 98.31 206 HIS A N 1
ATOM 1522 C CA . HIS A 1 206 ? -8.941 5.763 -0.391 1.00 98.31 206 HIS A CA 1
ATOM 1523 C C . HIS A 1 206 ? -10.394 5.916 0.072 1.00 98.31 206 HIS A C 1
ATOM 1525 O O . HIS A 1 206 ? -10.755 5.343 1.099 1.00 98.31 206 HIS A O 1
ATOM 1531 N N . ALA A 1 207 ? -11.239 6.608 -0.696 1.00 98.12 207 ALA A N 1
ATOM 1532 C CA . ALA A 1 207 ? -12.649 6.775 -0.351 1.00 98.12 207 ALA A CA 1
ATOM 1533 C C . ALA A 1 207 ? -13.367 5.425 -0.185 1.00 98.12 207 ALA A C 1
ATOM 1535 O O . ALA A 1 207 ? -14.069 5.211 0.803 1.00 98.12 207 ALA A O 1
ATOM 1536 N N . ARG A 1 208 ? -13.117 4.471 -1.095 1.00 98.25 208 ARG A N 1
ATOM 1537 C CA . ARG A 1 208 ? -13.646 3.101 -0.982 1.00 98.25 208 ARG A CA 1
ATOM 1538 C C . ARG A 1 208 ? -13.135 2.381 0.266 1.00 98.25 208 ARG A C 1
ATOM 1540 O O . ARG A 1 208 ? -13.917 1.725 0.947 1.00 98.25 208 ARG A O 1
ATOM 1547 N N . ARG A 1 209 ? -11.844 2.508 0.583 1.00 97.69 209 ARG A N 1
ATOM 1548 C CA . ARG A 1 209 ? -11.246 1.926 1.796 1.00 97.69 209 ARG A CA 1
ATOM 1549 C C . ARG A 1 209 ? -11.884 2.470 3.076 1.00 97.69 209 ARG A C 1
ATOM 1551 O O . ARG A 1 209 ? -12.265 1.688 3.938 1.00 97.69 209 ARG A O 1
ATOM 1558 N N . MET A 1 210 ? -12.057 3.786 3.191 1.00 98.31 210 MET A N 1
ATOM 1559 C CA . MET A 1 210 ? -12.702 4.387 4.367 1.00 98.31 210 MET A CA 1
ATOM 1560 C C . MET A 1 210 ? -14.162 3.944 4.492 1.00 98.31 210 MET A C 1
ATOM 1562 O O . MET A 1 210 ? -14.589 3.545 5.575 1.00 98.31 210 MET A O 1
ATOM 1566 N N . ALA A 1 211 ? -14.893 3.890 3.374 1.00 98.06 211 ALA A N 1
ATOM 1567 C CA . ALA A 1 211 ? -16.269 3.402 3.355 1.00 98.06 211 ALA A CA 1
ATOM 1568 C C . ALA A 1 211 ? -16.391 1.941 3.829 1.00 98.06 211 ALA A C 1
ATOM 1570 O O . ALA A 1 211 ? -17.327 1.619 4.557 1.00 98.06 211 ALA A O 1
ATOM 1571 N N . ARG A 1 212 ? -15.427 1.064 3.497 1.00 97.50 212 ARG A N 1
ATOM 1572 C CA . ARG A 1 212 ? -15.385 -0.326 4.002 1.00 97.50 212 ARG A CA 1
ATOM 1573 C C . ARG A 1 212 ? -15.261 -0.419 5.527 1.00 97.50 212 ARG A C 1
ATOM 1575 O O . ARG A 1 212 ? -15.690 -1.417 6.094 1.00 97.50 212 ARG A O 1
ATOM 1582 N N . LEU A 1 213 ? -14.697 0.597 6.181 1.00 96.81 213 LEU A N 1
ATOM 1583 C CA . LEU A 1 213 ? -14.621 0.707 7.643 1.00 96.81 213 LEU A CA 1
ATOM 1584 C C . LEU A 1 213 ? -15.828 1.436 8.260 1.00 96.81 213 LEU A C 1
ATOM 1586 O O . LEU A 1 213 ? -15.845 1.663 9.466 1.00 96.81 213 LEU A O 1
ATOM 1590 N N . GLY A 1 214 ? -16.817 1.840 7.456 1.00 96.50 214 GLY A N 1
ATOM 1591 C CA . GLY A 1 214 ? -17.923 2.684 7.914 1.00 96.50 214 GLY A CA 1
ATOM 1592 C C . GLY A 1 214 ? -17.501 4.125 8.222 1.00 96.50 214 GLY A C 1
ATOM 1593 O O . GLY A 1 214 ? -18.172 4.813 8.987 1.00 96.50 214 GLY A O 1
ATOM 1594 N N . LEU A 1 215 ? -16.382 4.583 7.653 1.00 96.00 215 LEU A N 1
ATOM 1595 C CA . LEU A 1 215 ? -15.810 5.904 7.897 1.00 96.00 215 LEU A CA 1
ATOM 1596 C C . LEU A 1 215 ? -16.000 6.833 6.699 1.00 96.00 215 LEU A C 1
ATOM 1598 O O . LEU A 1 215 ? -16.041 6.406 5.544 1.00 96.00 215 LEU A O 1
ATOM 1602 N N . THR A 1 216 ? -16.043 8.132 6.978 1.00 92.25 216 THR A N 1
ATOM 1603 C CA . THR A 1 216 ? -15.966 9.164 5.944 1.00 92.25 216 THR A CA 1
ATOM 1604 C C . THR A 1 216 ? -14.512 9.411 5.548 1.00 92.25 216 THR A C 1
ATOM 1606 O O . THR A 1 216 ? -13.621 9.421 6.401 1.00 92.25 216 THR A O 1
ATOM 1609 N N . ALA A 1 217 ? -14.284 9.597 4.246 1.00 80.06 217 ALA A N 1
ATOM 1610 C CA . ALA A 1 217 ? -13.013 10.071 3.706 1.00 80.06 217 ALA A CA 1
ATOM 1611 C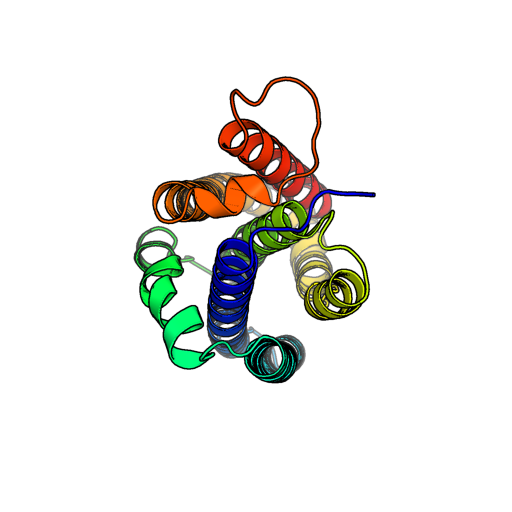 C . ALA A 1 217 ? -12.953 11.595 3.817 1.00 80.06 217 ALA A C 1
ATOM 1613 O O . ALA A 1 217 ? -13.880 12.261 3.312 1.00 80.06 217 ALA A O 1
#

Radius of gyration: 17.46 Å; Cα contacts (8 Å, |Δi|>4): 231; chains: 1; bounding box: 40×31×53 Å

Nearest PDB structures (foldseek):
  3ez0-assembly2_C  TM=8.642E-01  e=6.024E-10  Arthrobacter sp. FB24
  3ez0-assembly1_B  TM=8.642E-01  e=3.197E-09  Arthrobacter sp. FB24
  3ez0-assembly2_D  TM=8.638E-01  e=2.914E-09  Arthrobacter sp. FB24
  4etr-assembly1_A  TM=7.400E-01  e=2.740E-01  Pseudomonas aeruginosa PAO1
  6iko-assembly1_A  TM=1.677E-01  e=1.671E+00  Mus musculus

Secondary structure (DSSP, 8-state):
-PPPP-HHHHHHHHHHHHHHHHHHHHHHHHHHTT-SSHHHHHHHHHHHHHHHHHHHHHHHHHHHTT--HHHHHHTTTTTTTTHHHH---SSHHHHHHHHHHHHHHHHHHHHHHHTT--TTHHHHHHHHTS--SHHHHHHHHHHHHHHH-HHHHHHHHHHHHHHHHHHHHHHHHHHHH-GGGGGGS---S-STTHHHHHHHHHHHHHHHHHHHTT---

InterPro domains:
  IPR012347 Ferritin-like [G3DSA:1.20.1260.10] (2-216)
  IPR059125 Ferritin-like domain, actinomycetes [PF13794] (7-185)

pLDDT: mean 92.5, std 10.19, range [31.31, 98.56]

Organism: NCBI:txid348442

Foldseek 3Di:
DPDPADLVLVLLLLLLLLLLLVVLLVLLQVLLVQDPDDVSNVLSNQLSVLSVVLNVLSCVVCVVSVHHNCVSNVVCNCLCPCLCVQQPAPGSLLSLLLSLLLSLLSLLLSCQLLVPVDPPVSVSSVVSSDDSCSLVVSLVVQLVVCVVDVVVQVVSLVSNVSSNVVSLVSSLVSCVVPVSSLSSGDDDDDVPDSSVVSSVSSVVSSQVSQVSSVHGD

Mean predicted aligned error: 4.02 Å